Protein AF-A0A228HU53-F1 (afdb_monomer)

Sequence (198 aa):
MVIFTRWHQAAPLIALFSPVLAMLAVTLSPSLTGALLFAVAALTVVCIATPLILSRLVYPPAKDLVRIEPDGLVFTRYGMVPFDSITGYTLDGLIRLTRRDKPTLVLLGNRKTPGYQDLRAALGPAMATWRAHHPAARIKQSHFQGTPLAKVLGALVVISCGGLVVTVVTMETGMSSLPALAIGIFAGFRLLASEHPE

pLDDT: mean 74.01, std 11.43, range [46.78, 92.69]

Organism: NCBI:txid2015348

Radius of gyration: 21.12 Å; Cα contacts (8 Å, |Δi|>4): 252; chains: 1; bounding box: 52×32×61 Å

Solvent-accessible surface area (backbone atoms only — not comparable to full-atom values): 10631 Å² total; per-residue (Å²): 60,38,39,40,43,50,54,57,63,46,16,59,51,50,30,62,48,40,51,54,55,51,50,50,54,46,71,78,38,76,83,64,54,71,71,56,47,55,49,51,53,53,51,38,52,48,52,30,48,50,41,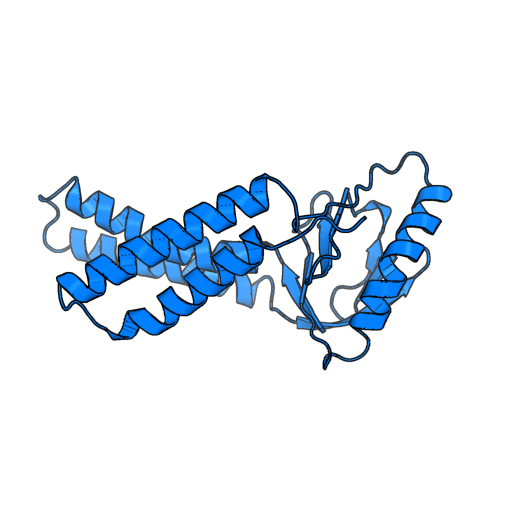47,49,46,28,47,71,77,50,54,73,39,78,45,58,78,45,85,51,89,63,26,40,38,30,81,83,78,41,74,47,48,49,89,43,35,46,28,36,27,73,75,84,40,41,36,41,35,36,65,102,44,76,31,40,35,41,45,52,50,95,87,30,77,64,39,64,59,48,61,65,49,48,58,56,52,52,51,55,44,40,73,78,36,78,87,61,74,59,42,83,48,73,58,54,35,32,72,66,34,31,53,50,8,50,51,36,30,54,52,29,51,51,50,51,52,50,34,65,75,66,70,49,65,75,84,51,52,66,61,35,53,53,41,29,52,54,10,50,54,31,50,70,31,59,60,84,129

Structure (mmCIF, N/CA/C/O backbone):
data_AF-A0A228HU53-F1
#
_entry.id   AF-A0A228HU53-F1
#
loop_
_atom_site.group_PDB
_atom_site.id
_atom_site.type_symbol
_atom_site.label_atom_id
_atom_site.label_alt_id
_atom_site.label_comp_id
_atom_site.label_asym_id
_atom_site.label_entity_id
_atom_site.label_seq_id
_atom_site.pdbx_PDB_ins_code
_atom_site.Cartn_x
_atom_site.Cartn_y
_atom_site.Cartn_z
_atom_site.occupancy
_atom_site.B_iso_or_equiv
_atom_site.auth_seq_id
_atom_site.auth_comp_id
_atom_site.auth_asym_id
_atom_site.auth_atom_id
_atom_site.pdbx_PDB_model_num
ATOM 1 N N . MET A 1 1 ? 2.612 -12.561 -3.519 1.00 80.19 1 MET A N 1
ATOM 2 C CA . MET A 1 1 ? 2.425 -11.352 -2.672 1.00 80.19 1 MET A CA 1
ATOM 3 C C . MET A 1 1 ? 0.959 -11.208 -2.302 1.00 80.19 1 MET A C 1
ATOM 5 O O . MET A 1 1 ? 0.161 -11.899 -2.919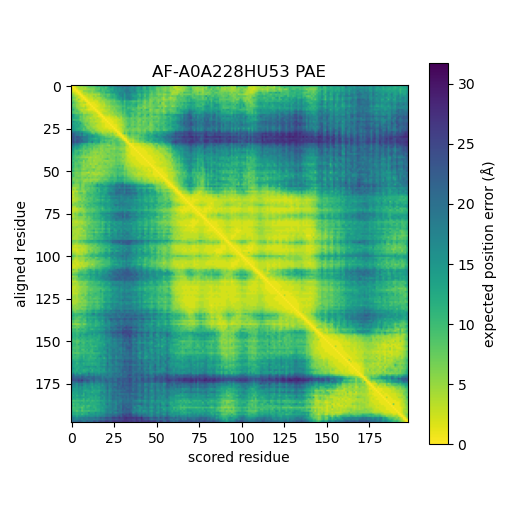 1.00 80.19 1 MET A O 1
ATOM 9 N N . VAL A 1 2 ? 0.589 -10.376 -1.326 1.00 78.44 2 VAL A N 1
ATOM 10 C CA . VAL A 1 2 ? -0.827 -10.094 -1.022 1.00 78.44 2 VAL A CA 1
ATOM 11 C C . VAL A 1 2 ? -1.206 -8.748 -1.620 1.00 78.44 2 VAL A C 1
ATOM 13 O O . VAL A 1 2 ? -0.485 -7.770 -1.442 1.00 78.44 2 VAL A O 1
ATOM 16 N N . ILE A 1 3 ? -2.324 -8.698 -2.329 1.00 76.00 3 ILE A N 1
ATOM 17 C CA . ILE A 1 3 ? -2.819 -7.487 -2.973 1.00 76.00 3 ILE A CA 1
ATOM 18 C C . ILE A 1 3 ? -3.985 -6.949 -2.165 1.00 76.00 3 ILE A C 1
ATOM 20 O O . ILE A 1 3 ? -4.958 -7.649 -1.900 1.00 76.00 3 ILE A O 1
ATOM 24 N N . PHE A 1 4 ? -3.869 -5.682 -1.806 1.00 75.88 4 PHE A N 1
ATOM 25 C CA . PHE A 1 4 ? -4.888 -4.888 -1.153 1.00 75.88 4 PHE A CA 1
ATOM 26 C C . PHE A 1 4 ? -5.329 -3.758 -2.079 1.00 75.88 4 PHE A C 1
ATOM 28 O O . PHE A 1 4 ? -4.614 -3.326 -2.984 1.00 75.88 4 PHE A O 1
ATOM 35 N N . THR A 1 5 ? -6.516 -3.232 -1.816 1.00 75.25 5 THR A N 1
ATOM 36 C CA . THR A 1 5 ? -7.000 -1.977 -2.399 1.00 75.25 5 THR A CA 1
ATOM 37 C C . THR A 1 5 ? -7.039 -0.894 -1.323 1.00 75.25 5 THR A C 1
ATOM 39 O O . THR A 1 5 ? -7.078 -1.205 -0.131 1.00 75.25 5 THR A O 1
ATOM 42 N N . ARG A 1 6 ? -7.097 0.387 -1.710 1.00 72.69 6 ARG A N 1
ATOM 43 C CA . ARG A 1 6 ? -7.265 1.509 -0.758 1.00 72.69 6 ARG A CA 1
ATOM 44 C C . ARG A 1 6 ? -8.456 1.324 0.193 1.00 72.69 6 ARG A C 1
ATOM 46 O O . ARG A 1 6 ? -8.398 1.777 1.330 1.00 72.69 6 ARG A O 1
ATOM 53 N N . TRP A 1 7 ? -9.497 0.612 -0.237 1.00 68.25 7 TRP A N 1
ATOM 54 C CA . TRP A 1 7 ? -10.667 0.293 0.584 1.00 68.25 7 TRP A CA 1
ATOM 55 C C . TRP A 1 7 ? -10.340 -0.570 1.804 1.00 68.25 7 TRP A C 1
ATOM 57 O O . TRP A 1 7 ? -10.944 -0.388 2.854 1.00 68.25 7 TRP A O 1
ATOM 67 N N . HIS A 1 8 ? -9.324 -1.428 1.718 1.00 68.19 8 HIS A N 1
ATOM 68 C CA . HIS A 1 8 ? -8.851 -2.211 2.862 1.00 68.19 8 HIS A CA 1
ATOM 69 C C . HIS A 1 8 ? -8.104 -1.379 3.897 1.00 68.19 8 HIS A C 1
ATOM 71 O O . HIS A 1 8 ? -8.026 -1.775 5.051 1.00 68.19 8 HIS A O 1
ATOM 77 N N . GLN A 1 9 ? 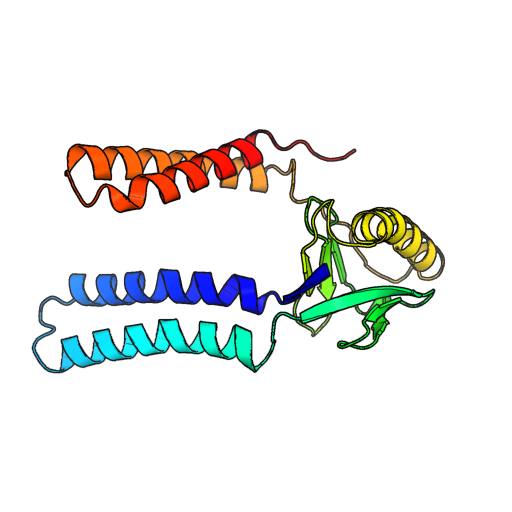-7.523 -0.251 3.483 1.00 66.69 9 GLN A N 1
ATOM 78 C CA . GLN A 1 9 ? -6.873 0.689 4.394 1.00 66.69 9 GLN A CA 1
ATOM 79 C C . GLN A 1 9 ? -7.892 1.663 4.991 1.00 66.69 9 GLN A C 1
ATOM 81 O O . GLN A 1 9 ? -7.786 2.027 6.157 1.00 66.69 9 GLN A O 1
ATOM 86 N N . ALA A 1 10 ? -8.900 2.058 4.208 1.00 64.75 10 ALA A N 1
ATOM 87 C CA . ALA A 1 10 ? -9.966 2.946 4.657 1.00 64.75 10 ALA A CA 1
ATOM 88 C C . ALA A 1 10 ? -10.935 2.257 5.629 1.00 64.75 10 ALA A C 1
ATOM 90 O O . ALA A 1 10 ? -11.352 2.879 6.597 1.00 64.75 10 ALA A O 1
ATOM 91 N N . ALA A 1 11 ? -11.271 0.982 5.414 1.00 64.62 11 ALA A N 1
ATOM 92 C CA . ALA A 1 11 ? -12.266 0.285 6.226 1.00 64.62 11 ALA A CA 1
ATOM 93 C C . ALA A 1 11 ? -11.916 0.188 7.725 1.00 64.62 11 ALA A C 1
ATOM 95 O O . ALA A 1 11 ? -12.780 0.523 8.532 1.00 64.62 11 ALA A O 1
ATOM 96 N N . PRO A 1 12 ? -10.681 -0.174 8.133 1.00 61.81 12 PRO A N 1
ATOM 97 C CA . PRO A 1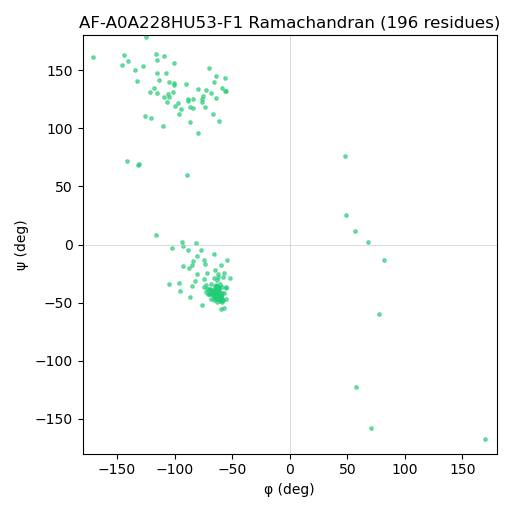 12 ? -10.281 -0.150 9.538 1.00 61.81 12 PRO A CA 1
ATOM 98 C C . PRO A 1 12 ? -10.306 1.256 10.136 1.00 61.81 12 PRO A C 1
ATOM 100 O O . PRO A 1 12 ? -10.687 1.409 11.287 1.00 61.81 12 PRO A O 1
ATOM 103 N N . LEU A 1 13 ? -9.935 2.285 9.366 1.00 64.44 13 LEU A N 1
ATOM 104 C CA . LEU A 1 13 ? -9.966 3.672 9.837 1.00 64.44 13 LEU A CA 1
ATOM 105 C C . LEU A 1 13 ? -11.406 4.152 10.042 1.00 64.44 13 LEU A C 1
ATOM 107 O O . LEU A 1 13 ? -11.729 4.682 11.099 1.00 64.44 13 LEU A O 1
ATOM 111 N N . ILE A 1 14 ? -12.292 3.908 9.075 1.00 62.50 14 ILE A N 1
ATOM 112 C CA . ILE A 1 14 ? -13.720 4.237 9.182 1.00 62.50 14 ILE A CA 1
ATOM 113 C C . ILE A 1 14 ? -14.338 3.505 10.376 1.00 62.50 14 ILE A C 1
ATOM 115 O O . ILE A 1 14 ? -15.046 4.128 11.163 1.00 62.50 14 ILE A O 1
ATOM 119 N N . ALA A 1 15 ? -14.019 2.221 10.552 1.00 59.34 15 ALA A N 1
ATOM 120 C CA . ALA A 1 15 ? -14.448 1.421 11.694 1.00 59.34 15 ALA A CA 1
ATOM 121 C C . ALA A 1 15 ? -13.897 1.935 13.036 1.00 59.34 15 ALA A C 1
ATOM 123 O O . ALA A 1 15 ? -14.593 1.880 14.040 1.00 59.34 15 ALA A O 1
ATOM 124 N N . LEU A 1 16 ? -12.667 2.450 13.076 1.00 58.34 16 LEU A N 1
ATOM 125 C CA . LEU A 1 16 ? -12.056 2.961 14.305 1.00 58.34 16 LEU A CA 1
ATOM 126 C C . LEU A 1 16 ? -12.646 4.315 14.731 1.00 58.34 16 LEU A C 1
ATOM 128 O O . LEU A 1 16 ? -12.809 4.567 15.922 1.00 58.34 16 LEU A O 1
ATOM 132 N N . PHE A 1 17 ? -12.982 5.182 13.772 1.00 60.59 17 PHE A N 1
ATOM 133 C CA . PHE A 1 17 ? -13.501 6.525 14.055 1.00 60.59 17 PHE A CA 1
ATOM 134 C C . PHE A 1 17 ? -15.024 6.588 14.232 1.00 60.59 17 PHE A C 1
ATOM 136 O O . PHE A 1 17 ? -15.521 7.522 14.859 1.00 60.59 17 PHE A O 1
ATOM 143 N N . SER A 1 18 ? -15.778 5.604 13.738 1.00 60.75 18 SER A N 1
ATOM 144 C CA . SER A 1 18 ? -17.242 5.579 13.901 1.00 60.75 18 SER A CA 1
ATOM 145 C C . SER A 1 18 ? -17.706 5.503 15.371 1.00 60.75 18 SER A C 1
ATOM 147 O O . SER A 1 18 ? -18.616 6.253 15.726 1.00 60.75 18 SER A O 1
ATOM 149 N N . PRO A 1 19 ? -17.065 4.724 16.265 1.00 61.41 19 PRO A N 1
ATOM 150 C CA . PRO A 1 19 ? -17.355 4.736 17.702 1.00 61.41 19 PRO A CA 1
ATOM 151 C C . PRO A 1 19 ? -17.042 6.062 18.386 1.00 61.41 19 PRO A C 1
ATOM 153 O O . PRO A 1 19 ? -17.777 6.480 19.273 1.00 61.41 19 PRO A O 1
ATOM 156 N N . VAL A 1 20 ? -15.971 6.743 17.970 1.00 64.38 20 VAL A N 1
ATOM 157 C CA . VAL A 1 20 ? -15.593 8.052 18.526 1.00 64.38 20 VAL A CA 1
ATOM 158 C C . VAL A 1 20 ? -16.669 9.087 18.205 1.00 64.38 20 VAL A C 1
ATOM 160 O O . VAL A 1 20 ? -17.063 9.855 19.079 1.00 64.38 20 VAL A O 1
ATOM 163 N N . LEU A 1 21 ? -17.202 9.063 16.981 1.00 59.62 21 LEU A N 1
ATOM 164 C CA . LEU A 1 21 ? -18.290 9.946 16.563 1.00 59.62 21 LEU A CA 1
ATOM 165 C C . LEU A 1 21 ? -19.600 9.645 17.315 1.00 59.62 21 LEU A C 1
ATOM 167 O O . LEU A 1 21 ? -20.308 10.566 17.717 1.00 59.62 21 LEU A O 1
ATOM 171 N N . ALA A 1 22 ? -19.895 8.363 17.551 1.00 60.88 22 ALA A N 1
ATOM 172 C CA . ALA A 1 22 ? -21.056 7.932 18.326 1.00 60.88 22 ALA A CA 1
ATOM 173 C C . ALA A 1 22 ? -20.951 8.330 19.808 1.00 60.88 22 ALA A C 1
ATOM 175 O O . ALA A 1 22 ? -21.910 8.848 20.376 1.00 60.88 22 ALA A O 1
ATOM 176 N N . MET A 1 23 ? -19.777 8.161 20.423 1.00 61.09 23 MET A N 1
ATOM 177 C CA . MET A 1 23 ? -19.526 8.590 21.802 1.00 61.09 23 MET A CA 1
ATOM 178 C C . MET A 1 23 ? -19.583 10.112 21.934 1.00 61.09 23 MET A C 1
ATOM 180 O O . MET A 1 23 ? -20.184 10.610 22.881 1.00 61.09 23 MET A O 1
ATOM 184 N N . LEU A 1 24 ? -19.052 10.856 20.958 1.00 60.69 24 LEU A N 1
ATOM 185 C CA . LEU A 1 24 ? -19.164 12.313 20.923 1.00 60.69 24 LEU A CA 1
ATOM 186 C C . LEU A 1 24 ? -20.638 12.757 20.888 1.00 60.69 24 LEU A C 1
ATOM 188 O O . LEU A 1 24 ? -21.034 13.623 21.666 1.00 60.69 24 LEU A O 1
ATOM 192 N N . ALA A 1 25 ? -21.468 12.115 20.060 1.00 62.00 25 ALA A N 1
ATOM 193 C CA . ALA A 1 25 ? -22.904 12.386 19.993 1.00 62.00 25 ALA A CA 1
ATOM 194 C C . ALA A 1 25 ? -23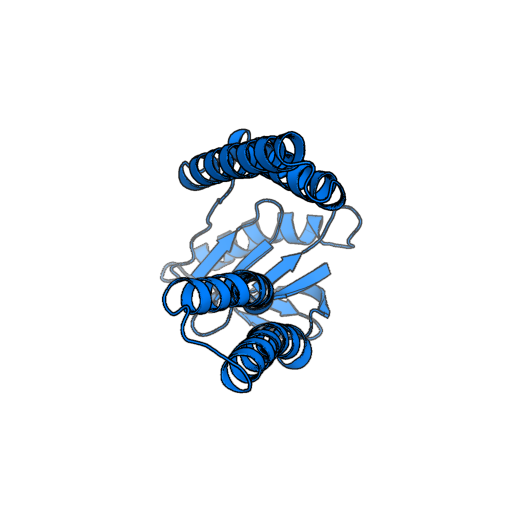.626 12.106 21.326 1.00 62.00 25 ALA A C 1
ATOM 196 O O . ALA A 1 25 ? -24.476 12.893 21.733 1.00 62.00 25 ALA A O 1
ATOM 197 N N . VAL A 1 26 ? -23.251 11.041 22.043 1.00 63.31 26 VAL A N 1
ATOM 198 C CA . VAL A 1 26 ? -23.792 10.735 23.381 1.00 63.31 26 VAL A CA 1
ATOM 199 C C . VAL A 1 26 ? -23.342 11.772 24.415 1.00 63.31 26 VAL A C 1
ATOM 201 O O . VAL A 1 26 ? -24.158 12.248 25.200 1.00 63.31 26 VAL A O 1
ATOM 204 N N . THR A 1 27 ? -22.071 12.186 24.397 1.00 62.78 27 THR A N 1
ATOM 205 C CA . THR A 1 27 ? -21.549 13.196 25.338 1.00 62.78 27 THR A CA 1
ATOM 206 C C . THR A 1 27 ? -22.125 14.595 25.112 1.00 62.78 27 THR A C 1
ATOM 208 O O . THR A 1 27 ? -22.341 15.327 26.072 1.00 62.78 27 THR A O 1
ATOM 211 N N . LEU A 1 28 ? -22.412 14.962 23.858 1.00 68.12 28 LEU A N 1
ATOM 212 C CA . LEU A 1 28 ? -23.023 16.244 23.494 1.00 68.12 28 LEU A CA 1
ATOM 213 C C . LEU A 1 28 ? -24.545 16.256 23.695 1.00 68.12 28 LEU A C 1
ATOM 215 O O . LEU A 1 28 ? -25.176 17.304 23.575 1.00 68.12 28 LEU A O 1
ATOM 219 N N . SER A 1 29 ? -25.164 15.106 23.960 1.00 64.31 29 SER A N 1
ATOM 220 C CA . SER A 1 29 ? -26.612 14.979 24.145 1.00 64.31 29 SER A CA 1
ATOM 221 C C . SER A 1 29 ? -26.929 13.981 25.267 1.00 64.31 29 SER A C 1
ATOM 223 O O . SER A 1 29 ? -27.426 12.884 25.013 1.00 64.31 29 SER A O 1
ATOM 225 N N . PRO A 1 30 ? -26.682 14.360 26.535 1.00 61.44 30 PRO A N 1
ATOM 226 C CA . PRO A 1 30 ? -26.836 13.476 27.696 1.00 61.44 30 PRO A CA 1
ATOM 227 C C . PRO A 1 30 ? -28.285 13.037 27.981 1.00 61.44 30 PRO A C 1
ATOM 229 O O . PRO A 1 30 ? -28.509 12.173 28.822 1.00 61.44 30 PRO A O 1
ATOM 232 N N . SER A 1 31 ? -29.278 13.597 27.281 1.00 65.75 31 SER A N 1
ATOM 233 C CA . SER A 1 31 ? -30.687 13.183 27.349 1.00 65.75 31 SER A CA 1
ATOM 234 C C . SER A 1 31 ? -31.003 11.899 26.566 1.00 65.75 31 SER A C 1
ATOM 236 O O . SER A 1 31 ? -32.131 11.402 26.637 1.00 65.75 31 SER A O 1
ATOM 238 N N . LEU A 1 32 ? -30.030 11.334 25.836 1.00 61.22 32 LEU A N 1
ATOM 239 C CA . LEU A 1 32 ? -30.152 10.030 25.183 1.00 61.22 32 LEU A CA 1
ATOM 240 C C . LEU A 1 32 ? -30.391 8.928 26.229 1.00 61.22 32 LEU A C 1
ATOM 242 O O . LEU A 1 32 ? -29.481 8.517 26.942 1.00 61.22 32 LEU A O 1
ATOM 246 N N . THR A 1 33 ? -31.620 8.418 26.303 1.00 65.19 33 THR A N 1
ATOM 247 C CA . THR A 1 33 ? -32.017 7.367 27.253 1.00 65.19 33 THR A CA 1
ATOM 248 C C . THR A 1 33 ? -32.683 6.185 26.548 1.00 65.19 33 THR A C 1
ATOM 250 O O . THR A 1 33 ? -33.246 6.306 25.457 1.00 65.19 33 THR A O 1
ATOM 253 N N . GLY A 1 34 ? -32.593 5.006 27.171 1.00 68.38 34 GLY A N 1
ATOM 254 C CA . GLY A 1 34 ? -33.318 3.802 26.758 1.00 68.38 34 GLY A CA 1
ATOM 255 C C . GLY A 1 34 ? -33.045 3.366 25.314 1.00 68.38 34 GLY A C 1
ATOM 256 O O . GLY A 1 34 ? -31.904 3.113 24.929 1.00 68.38 34 GLY A O 1
ATOM 257 N N . ALA A 1 35 ? -34.107 3.263 24.511 1.00 62.69 35 ALA A N 1
ATOM 258 C CA . ALA A 1 35 ? -34.069 2.746 23.140 1.00 62.69 35 ALA A CA 1
ATOM 259 C C . ALA A 1 35 ? -33.119 3.518 22.207 1.00 62.69 35 ALA A C 1
ATOM 261 O O . ALA A 1 35 ? -32.557 2.936 21.279 1.00 62.69 35 ALA A O 1
ATOM 262 N N . LEU A 1 36 ? -32.894 4.808 22.468 1.00 64.94 36 LEU A N 1
ATOM 263 C CA . LEU A 1 36 ? -32.033 5.647 21.639 1.00 64.94 36 LEU A CA 1
ATOM 264 C C . LEU A 1 36 ? -30.543 5.306 21.836 1.00 64.94 36 LEU A C 1
ATOM 266 O O . LEU A 1 36 ? -29.789 5.279 20.868 1.00 64.94 36 LEU A O 1
ATOM 270 N N . LEU A 1 37 ? -30.131 4.942 23.058 1.00 65.81 37 LEU A N 1
ATOM 271 C CA . LEU A 1 37 ? -28.783 4.424 23.342 1.00 65.81 37 LEU A CA 1
ATOM 272 C C . LEU A 1 37 ? -28.541 3.077 22.651 1.00 65.81 37 LEU A C 1
ATOM 274 O O . LEU A 1 37 ? -27.490 2.873 22.044 1.00 65.81 37 LEU A O 1
ATOM 278 N N . PHE A 1 38 ? -29.533 2.182 22.683 1.00 63.72 38 PHE A N 1
ATOM 279 C CA . PHE A 1 38 ? -29.470 0.915 21.951 1.00 63.72 38 PHE A CA 1
ATOM 280 C C . PHE A 1 38 ? -29.389 1.128 20.436 1.00 63.72 38 PHE A C 1
ATOM 282 O O . PHE A 1 38 ? -28.612 0.446 19.770 1.00 63.72 38 PHE A O 1
ATOM 289 N N . ALA A 1 39 ? -30.126 2.100 19.892 1.00 63.50 39 ALA A N 1
ATOM 290 C CA . ALA A 1 39 ? -30.056 2.456 18.478 1.00 63.50 39 ALA A CA 1
ATOM 291 C C . ALA A 1 39 ? -28.674 3.008 18.089 1.00 63.50 39 ALA A C 1
ATOM 293 O O . ALA A 1 39 ? -28.126 2.604 17.066 1.00 63.50 39 ALA A O 1
ATOM 294 N N . VAL A 1 40 ? -28.070 3.864 18.921 1.00 63.81 40 VAL A N 1
ATOM 295 C CA . VAL A 1 40 ? -26.707 4.378 18.700 1.00 63.81 40 VAL A CA 1
ATOM 296 C C . VAL A 1 40 ? -25.670 3.256 18.781 1.00 63.81 40 VAL A C 1
ATOM 298 O O . VAL A 1 40 ? -24.788 3.178 17.924 1.00 63.81 40 VAL A O 1
ATOM 301 N N . ALA A 1 41 ? -25.787 2.343 19.747 1.00 63.34 41 ALA A N 1
ATOM 302 C CA . ALA A 1 41 ? -24.901 1.186 19.859 1.00 63.34 41 ALA A CA 1
ATOM 303 C C . ALA A 1 41 ? -25.026 0.250 18.643 1.00 63.34 41 ALA A C 1
ATOM 305 O O . ALA A 1 41 ? -24.018 -0.124 18.042 1.00 63.34 41 ALA A O 1
ATOM 306 N N . ALA A 1 42 ? -26.253 -0.072 18.224 1.00 67.00 42 ALA A N 1
ATOM 307 C CA . ALA A 1 42 ? -26.511 -0.896 17.047 1.00 67.00 42 ALA A CA 1
ATOM 308 C C . ALA A 1 42 ? -25.986 -0.236 15.763 1.00 67.00 42 ALA A C 1
ATOM 310 O O . ALA A 1 42 ? -25.301 -0.884 14.970 1.00 67.00 42 ALA A O 1
ATOM 311 N N . LEU A 1 43 ? -26.226 1.066 15.586 1.00 67.44 43 LEU A N 1
ATOM 312 C CA . LEU A 1 43 ? -25.707 1.833 14.455 1.00 67.44 43 LEU A CA 1
ATOM 313 C C . LEU A 1 43 ? -24.176 1.855 14.451 1.00 67.44 43 LEU A C 1
ATOM 315 O O . LEU A 1 43 ? -23.567 1.707 13.398 1.00 67.44 43 LEU A O 1
ATOM 319 N N . THR A 1 44 ? -23.544 1.965 15.620 1.00 63.19 44 THR A N 1
ATOM 320 C CA . THR A 1 44 ? -22.082 1.901 15.754 1.00 63.19 44 THR A CA 1
ATOM 321 C C . THR A 1 44 ? -21.547 0.549 15.288 1.00 63.19 44 THR A C 1
ATOM 323 O O . THR A 1 44 ? -20.621 0.502 14.481 1.00 63.19 44 THR A O 1
ATOM 326 N N . VAL A 1 45 ? -22.167 -0.557 15.712 1.00 67.94 45 VAL A N 1
ATOM 327 C CA . VAL A 1 45 ? -21.796 -1.909 15.261 1.00 67.94 45 VAL A CA 1
ATOM 328 C C . VAL A 1 45 ? -21.957 -2.049 13.745 1.00 67.94 45 VAL A C 1
ATOM 330 O O . VAL A 1 45 ? -21.057 -2.566 13.084 1.00 67.94 45 VAL A O 1
ATOM 333 N N . VAL A 1 46 ? -23.049 -1.540 13.170 1.00 68.12 46 VAL A N 1
ATOM 334 C CA . VAL A 1 46 ? -23.279 -1.551 11.716 1.00 68.12 46 VAL A CA 1
ATOM 335 C C . VAL A 1 46 ? -22.228 -0.712 10.980 1.00 68.12 46 VAL A C 1
ATOM 337 O O . VAL A 1 46 ? -21.672 -1.174 9.982 1.00 68.12 46 VAL A O 1
ATOM 340 N N . CYS A 1 47 ? -21.896 0.478 11.482 1.00 61.06 47 CYS A N 1
ATOM 341 C CA . CYS A 1 47 ? -20.883 1.368 10.909 1.00 61.06 47 CYS A CA 1
ATOM 342 C C . CYS A 1 47 ? -19.459 0.798 10.986 1.00 61.06 47 CYS A C 1
ATOM 344 O O . CYS A 1 47 ? -18.653 1.085 10.106 1.00 61.06 47 CYS A O 1
ATOM 346 N N . ILE A 1 48 ? -19.153 -0.039 11.981 1.00 64.50 48 ILE A N 1
ATOM 347 C CA . ILE A 1 48 ? -17.892 -0.793 12.066 1.00 64.50 48 ILE A CA 1
ATOM 348 C C . ILE A 1 48 ? -17.904 -1.974 11.092 1.00 64.50 48 ILE A C 1
ATOM 350 O O . ILE A 1 48 ? -16.974 -2.163 10.305 1.00 64.50 48 ILE A O 1
ATOM 354 N N . ALA A 1 49 ? -18.952 -2.798 11.156 1.00 68.19 49 ALA A N 1
ATOM 355 C CA . ALA A 1 49 ? -19.007 -4.075 10.459 1.00 68.19 49 ALA A CA 1
ATOM 356 C C . ALA A 1 49 ? -19.112 -3.895 8.942 1.00 68.19 49 ALA A C 1
ATOM 358 O O . ALA A 1 49 ? -18.402 -4.565 8.195 1.00 68.19 49 ALA A O 1
ATOM 359 N N . THR A 1 50 ? -19.942 -2.960 8.477 1.00 69.56 50 THR A N 1
ATOM 360 C CA . THR A 1 50 ? -20.219 -2.738 7.050 1.00 69.56 50 THR A CA 1
ATOM 361 C C . THR A 1 50 ? -18.958 -2.456 6.224 1.00 69.56 50 THR A C 1
ATOM 363 O O . THR A 1 50 ? -18.705 -3.199 5.273 1.00 69.56 50 THR A O 1
ATOM 366 N N . PRO A 1 51 ? -18.109 -1.460 6.551 1.00 63.75 51 PRO A N 1
ATOM 367 C CA . PRO A 1 51 ? -16.896 -1.201 5.781 1.00 63.75 51 PRO A CA 1
ATOM 368 C C . PRO A 1 51 ? -15.895 -2.362 5.856 1.00 63.75 51 PRO A C 1
ATOM 370 O O . PRO A 1 51 ? -15.254 -2.671 4.850 1.00 63.75 51 PRO A O 1
ATOM 373 N N . LEU A 1 52 ? -15.781 -3.056 6.997 1.00 68.00 52 LEU A N 1
ATOM 374 C CA . LEU A 1 52 ? -14.906 -4.227 7.132 1.00 68.00 52 LEU A CA 1
ATOM 375 C C . LEU A 1 52 ? -15.375 -5.393 6.251 1.00 68.00 52 LEU A C 1
ATOM 377 O O . LEU A 1 52 ? -14.564 -5.984 5.536 1.00 68.00 52 LEU A O 1
ATOM 381 N N . ILE A 1 53 ? -16.675 -5.684 6.255 1.00 72.19 53 ILE A N 1
ATOM 382 C CA . ILE A 1 53 ? -17.298 -6.724 5.431 1.00 72.19 53 ILE A CA 1
ATOM 383 C C . ILE A 1 53 ? -17.146 -6.380 3.948 1.00 72.19 53 ILE A C 1
ATOM 385 O O . ILE A 1 53 ? -16.646 -7.206 3.186 1.00 72.19 53 ILE A O 1
ATOM 389 N N . LEU A 1 54 ? -17.482 -5.152 3.540 1.00 65.06 54 LEU A N 1
ATOM 390 C CA . LEU A 1 54 ? -17.329 -4.696 2.156 1.00 65.06 54 LEU A CA 1
ATOM 391 C C . LEU A 1 54 ? -15.875 -4.792 1.686 1.00 65.06 54 LEU A C 1
ATOM 393 O O . LEU A 1 54 ? -15.620 -5.271 0.581 1.00 65.06 54 LEU A O 1
ATOM 397 N N . SER A 1 55 ? -14.912 -4.415 2.534 1.00 66.81 55 SER A N 1
ATOM 398 C CA . SER A 1 55 ? -13.491 -4.511 2.191 1.00 66.81 55 SER A CA 1
ATOM 399 C C . SER A 1 55 ? -13.029 -5.945 1.937 1.00 66.81 55 SER A C 1
ATOM 401 O O . SER A 1 55 ? -12.113 -6.132 1.152 1.00 66.81 55 SER A O 1
ATOM 403 N N . ARG A 1 56 ? -13.666 -6.952 2.552 1.00 67.88 56 ARG A N 1
ATOM 404 C CA . ARG A 1 56 ? -13.299 -8.367 2.396 1.00 67.88 56 ARG A CA 1
ATOM 405 C C . ARG A 1 56 ? -14.122 -9.110 1.348 1.00 67.88 56 ARG A C 1
ATOM 407 O O . ARG A 1 56 ? -13.585 -10.013 0.720 1.00 67.88 56 ARG A O 1
ATOM 414 N N . LEU A 1 57 ? -15.397 -8.765 1.173 1.00 67.62 57 LEU A N 1
ATOM 415 C CA . LEU A 1 57 ? -16.292 -9.439 0.227 1.00 67.62 57 LEU A CA 1
ATOM 416 C C . LEU A 1 57 ? -16.205 -8.847 -1.180 1.00 67.62 57 LEU A C 1
ATOM 418 O O . LEU A 1 57 ? -16.128 -9.593 -2.149 1.00 67.62 57 LEU A O 1
ATOM 422 N N . VAL A 1 58 ? -16.202 -7.516 -1.301 1.00 60.91 58 VAL A N 1
ATOM 423 C CA . VAL A 1 58 ? -16.208 -6.834 -2.609 1.00 60.91 58 VAL A CA 1
ATOM 424 C C . VAL A 1 58 ? -14.799 -6.757 -3.192 1.00 60.91 58 VAL A C 1
ATOM 426 O O . VAL A 1 58 ? -14.609 -6.819 -4.404 1.00 60.91 58 VAL A O 1
ATOM 429 N N . TYR A 1 59 ? -13.792 -6.662 -2.326 1.00 60.00 59 TYR A N 1
ATOM 430 C CA . TYR A 1 59 ? -12.392 -6.614 -2.724 1.00 60.00 59 TYR A CA 1
ATOM 431 C C . TYR A 1 59 ? -11.578 -7.606 -1.895 1.00 60.00 59 TYR A C 1
ATOM 433 O O . TYR A 1 59 ? -10.782 -7.162 -1.101 1.00 60.00 59 TYR A O 1
ATOM 441 N N . PRO A 1 60 ? -11.721 -8.930 -2.014 1.00 60.88 60 PRO A N 1
ATOM 442 C CA . PRO A 1 60 ? -10.972 -9.848 -1.158 1.00 60.88 60 PRO A CA 1
ATOM 443 C C . PRO A 1 60 ? -9.452 -9.647 -1.303 1.00 60.88 60 PRO A C 1
ATOM 445 O O . PRO A 1 60 ? -8.967 -9.559 -2.439 1.00 60.88 60 PRO A O 1
ATOM 448 N N . PRO A 1 61 ? -8.683 -9.601 -0.195 1.00 69.12 61 PRO A N 1
ATOM 449 C CA . PRO A 1 61 ? -7.233 -9.547 -0.273 1.00 69.12 61 PRO A CA 1
ATOM 450 C C . PRO A 1 61 ? -6.735 -10.865 -0.856 1.00 69.12 61 PRO A C 1
ATOM 452 O O . PRO A 1 61 ? -6.866 -11.924 -0.238 1.00 69.12 61 PRO A O 1
ATOM 455 N N . ALA A 1 62 ? -6.179 -10.820 -2.063 1.00 73.06 62 ALA A N 1
ATOM 456 C CA . ALA A 1 62 ? -5.771 -12.027 -2.763 1.00 73.06 62 ALA A CA 1
ATOM 457 C C . ALA A 1 62 ? -4.255 -12.195 -2.744 1.00 73.06 62 ALA A C 1
ATOM 459 O O . ALA A 1 62 ? -3.488 -11.244 -2.922 1.00 73.06 62 ALA A O 1
ATOM 460 N N . LYS A 1 63 ? -3.819 -13.444 -2.560 1.00 78.69 63 LYS A N 1
ATOM 461 C CA . LYS A 1 63 ? -2.456 -13.834 -2.902 1.00 78.69 63 LYS A CA 1
ATOM 462 C C . LYS A 1 63 ? -2.376 -13.971 -4.414 1.00 78.69 63 LYS A C 1
ATOM 464 O O . LYS A 1 63 ? -3.126 -14.755 -4.990 1.00 78.69 63 LYS A O 1
ATOM 469 N N . ASP A 1 64 ? -1.468 -13.226 -5.023 1.00 77.88 64 ASP A N 1
ATOM 470 C CA . ASP A 1 64 ? -1.290 -13.249 -6.469 1.00 77.88 64 ASP A CA 1
ATOM 471 C C . ASP A 1 64 ? 0.191 -13.185 -6.861 1.00 77.88 64 ASP A C 1
ATOM 473 O O . ASP A 1 64 ? 1.061 -12.764 -6.075 1.00 77.88 64 ASP A O 1
ATOM 477 N N . LEU A 1 65 ? 0.451 -13.647 -8.079 1.00 81.31 65 LEU A N 1
ATOM 478 C CA . LEU A 1 65 ? 1.693 -13.484 -8.815 1.00 81.31 65 LEU A CA 1
ATOM 479 C C . LEU A 1 65 ? 1.498 -12.357 -9.824 1.00 81.31 65 LEU A C 1
ATOM 481 O O . LEU A 1 65 ? 0.442 -12.239 -10.444 1.00 81.31 65 LEU A O 1
ATOM 485 N N . VAL A 1 66 ? 2.528 -11.529 -9.959 1.00 87.12 66 VAL A N 1
ATOM 486 C CA . VAL A 1 66 ? 2.521 -10.382 -10.863 1.00 87.12 66 VAL A CA 1
ATOM 487 C C . VAL A 1 66 ? 3.667 -10.548 -11.829 1.00 87.12 66 VAL A C 1
ATOM 489 O O . VAL A 1 66 ? 4.794 -10.816 -11.410 1.00 87.12 66 VAL A O 1
ATOM 492 N N . ARG A 1 67 ? 3.364 -10.387 -13.110 1.00 88.62 67 ARG A N 1
ATOM 493 C CA . ARG A 1 67 ? 4.351 -10.322 -14.180 1.00 88.62 67 ARG A CA 1
ATOM 494 C C . ARG A 1 67 ? 4.332 -8.929 -14.782 1.00 88.62 67 ARG A C 1
ATOM 496 O O . ARG A 1 67 ? 3.276 -8.309 -14.895 1.00 88.62 67 ARG A O 1
ATOM 503 N N . ILE A 1 68 ? 5.516 -8.440 -15.117 1.00 91.19 68 ILE A N 1
ATOM 504 C CA . ILE A 1 68 ? 5.676 -7.191 -15.850 1.00 91.19 68 ILE A CA 1
ATOM 505 C C . ILE A 1 68 ? 5.631 -7.536 -17.333 1.00 91.19 68 ILE A C 1
ATOM 507 O O . ILE A 1 68 ? 6.397 -8.382 -17.790 1.00 91.19 68 ILE A O 1
ATOM 511 N N . GLU A 1 69 ? 4.740 -6.878 -18.057 1.00 92.69 69 GLU A N 1
ATOM 512 C CA . GLU A 1 69 ? 4.641 -6.911 -19.512 1.00 92.69 69 GLU A CA 1
ATOM 513 C C . GLU A 1 69 ? 4.922 -5.510 -20.081 1.00 92.69 69 GLU A C 1
ATOM 515 O O . GLU A 1 69 ? 4.906 -4.533 -19.324 1.00 92.69 69 GLU A O 1
ATOM 520 N N . PRO A 1 70 ? 5.198 -5.377 -21.394 1.00 88.19 70 PRO A N 1
ATOM 521 C CA . PRO A 1 70 ? 5.556 -4.090 -21.998 1.00 88.19 70 PRO A CA 1
ATOM 522 C C . PRO A 1 70 ? 4.528 -2.981 -21.747 1.00 88.19 70 PRO A C 1
ATOM 524 O O . PRO A 1 70 ? 4.903 -1.836 -21.502 1.00 88.19 70 PRO A O 1
ATOM 527 N N . ASP A 1 71 ? 3.244 -3.341 -21.740 1.00 88.88 71 ASP A N 1
ATOM 528 C CA . ASP A 1 71 ? 2.131 -2.394 -21.645 1.00 88.88 71 ASP A CA 1
ATOM 529 C C . ASP A 1 71 ? 1.501 -2.321 -20.247 1.00 88.88 71 ASP A C 1
ATOM 531 O O . ASP A 1 71 ? 0.576 -1.534 -20.011 1.00 88.88 71 ASP A O 1
ATOM 535 N N . GLY A 1 72 ? 1.959 -3.134 -19.291 1.00 92.00 72 GLY A N 1
ATOM 536 C CA . GLY A 1 72 ? 1.358 -3.150 -17.965 1.00 92.00 72 GLY A CA 1
ATOM 537 C C . GLY A 1 72 ? 1.798 -4.276 -17.042 1.00 92.00 72 GLY A C 1
ATOM 538 O O . GLY A 1 72 ? 2.766 -4.994 -17.260 1.00 92.00 72 GLY A O 1
ATOM 539 N N . LEU A 1 73 ? 1.042 -4.421 -15.959 1.00 92.00 73 LEU A N 1
ATOM 540 C CA . LEU A 1 73 ? 1.225 -5.465 -14.960 1.00 92.00 73 LEU A CA 1
ATOM 541 C C . LEU A 1 73 ? 0.123 -6.499 -15.103 1.00 92.00 73 LEU A C 1
ATOM 543 O O . LEU A 1 73 ? -1.054 -6.164 -14.974 1.00 92.00 73 LEU A O 1
ATOM 547 N N . VAL A 1 74 ? 0.496 -7.754 -15.317 1.00 91.25 74 VAL A N 1
ATOM 548 C CA . VAL A 1 74 ? -0.458 -8.856 -15.418 1.00 91.25 74 VAL A CA 1
ATOM 549 C C . VAL A 1 74 ? -0.519 -9.596 -14.094 1.00 91.25 74 VAL A C 1
ATOM 551 O O . VAL A 1 74 ? 0.471 -10.138 -13.598 1.00 91.25 74 VAL A O 1
ATOM 554 N N . PHE A 1 75 ? -1.714 -9.584 -13.517 1.00 87.31 75 PHE A N 1
ATOM 555 C CA . PHE A 1 75 ? -2.077 -10.282 -12.297 1.00 87.31 75 PHE A CA 1
ATOM 556 C C . PHE A 1 75 ? -2.834 -11.557 -12.661 1.00 87.31 75 PHE A C 1
ATOM 558 O O . PHE A 1 75 ? -3.733 -11.519 -13.502 1.00 87.31 75 PHE A O 1
ATOM 565 N N . THR A 1 76 ? -2.538 -12.673 -11.995 1.00 83.56 76 THR A N 1
ATOM 566 C CA . THR A 1 76 ? -3.199 -13.958 -12.297 1.00 83.56 76 THR A CA 1
ATOM 567 C C . THR A 1 76 ? -4.700 -13.898 -12.007 1.00 83.56 76 THR A C 1
ATOM 569 O O . THR A 1 76 ? -5.487 -14.517 -12.716 1.00 83.56 76 THR A O 1
ATOM 572 N N . ARG A 1 77 ? -5.118 -13.156 -10.970 1.00 78.81 77 ARG A N 1
ATOM 573 C CA . ARG A 1 77 ? -6.531 -13.032 -10.566 1.00 78.81 77 ARG A CA 1
ATOM 574 C C . ARG A 1 77 ? -7.172 -11.707 -10.953 1.00 78.81 77 ARG A C 1
ATOM 576 O O . ARG A 1 77 ? -8.366 -11.680 -11.223 1.00 78.81 77 ARG A O 1
ATOM 583 N N . TYR A 1 78 ? -6.413 -10.613 -10.947 1.00 74.88 78 TYR A N 1
ATOM 584 C CA . TYR A 1 78 ? -6.954 -9.275 -11.235 1.00 74.88 78 TYR A CA 1
ATOM 585 C C . TYR A 1 78 ? -6.845 -8.866 -12.709 1.00 74.88 78 TYR A C 1
ATOM 587 O O . TYR A 1 78 ? -7.304 -7.780 -13.068 1.00 74.88 78 TYR A O 1
ATOM 595 N N . GLY A 1 79 ? -6.258 -9.720 -13.552 1.00 84.81 79 GLY A N 1
ATOM 596 C CA . GLY A 1 79 ? -6.040 -9.441 -14.965 1.00 84.81 79 GLY A CA 1
ATOM 597 C C . GLY A 1 79 ? -4.972 -8.374 -15.196 1.00 84.81 79 GLY A C 1
ATOM 598 O O . GLY A 1 79 ? -4.113 -8.125 -14.350 1.00 84.81 79 GLY A O 1
ATOM 599 N N . MET A 1 80 ? -5.014 -7.742 -16.364 1.00 90.12 80 MET A N 1
ATOM 600 C CA . MET A 1 80 ? -4.041 -6.724 -16.746 1.00 90.12 80 MET A CA 1
ATOM 601 C C . MET A 1 80 ? -4.360 -5.367 -16.101 1.00 90.12 80 MET A C 1
ATOM 603 O O . MET A 1 80 ? -5.491 -4.878 -16.136 1.00 90.12 80 MET A O 1
ATOM 607 N N . VAL A 1 81 ? -3.334 -4.723 -15.551 1.00 90.44 81 VAL A N 1
ATOM 608 C CA . VAL A 1 81 ? -3.331 -3.313 -15.157 1.00 90.44 81 VAL A CA 1
ATOM 609 C C . VAL A 1 81 ? -2.405 -2.566 -16.117 1.00 90.44 81 VAL A C 1
ATOM 611 O O . VAL A 1 81 ? -1.187 -2.639 -15.949 1.00 90.44 81 VAL A O 1
ATOM 614 N N . PRO A 1 82 ? -2.958 -1.849 -17.109 1.00 91.94 82 PRO A N 1
ATOM 615 C CA . PRO A 1 82 ? -2.161 -1.110 -18.082 1.00 91.94 82 PRO A CA 1
ATOM 616 C C . PRO A 1 82 ?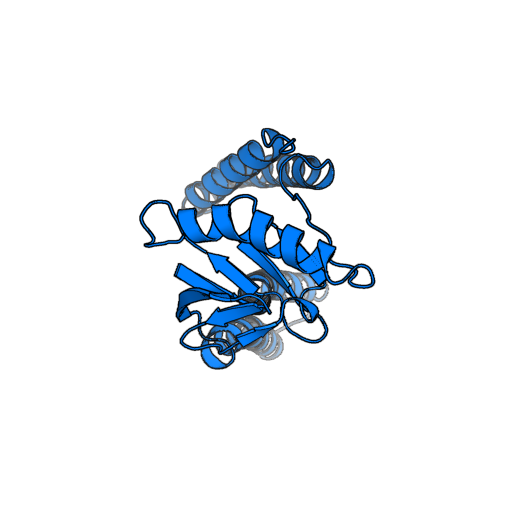 -1.357 0.008 -17.418 1.00 91.94 82 PRO A C 1
ATOM 618 O O . PRO A 1 82 ? -1.869 0.669 -16.505 1.00 91.94 82 PRO A O 1
ATOM 621 N N . PHE A 1 83 ? -0.147 0.280 -17.904 1.00 92.19 83 PHE A N 1
ATOM 622 C CA . PHE A 1 83 ? 0.666 1.392 -17.408 1.00 92.19 83 PHE A CA 1
ATOM 623 C C . PHE A 1 83 ? -0.008 2.750 -17.623 1.00 92.19 83 PHE A C 1
ATOM 625 O O . PHE A 1 83 ? 0.011 3.570 -16.710 1.00 92.19 83 PHE A O 1
ATOM 632 N N . ASP A 1 84 ? -0.726 2.947 -18.732 1.00 91.19 84 ASP A N 1
ATOM 633 C CA . ASP A 1 84 ? -1.474 4.191 -18.987 1.00 91.19 84 ASP A CA 1
ATOM 634 C C . ASP A 1 84 ? -2.587 4.461 -17.954 1.00 91.19 84 ASP A C 1
ATOM 636 O O . ASP A 1 84 ? -2.949 5.604 -17.657 1.00 91.19 84 ASP A O 1
ATOM 640 N N . SER A 1 85 ? -3.096 3.404 -17.312 1.00 91.31 85 SER A N 1
ATOM 641 C CA . SER A 1 85 ? -4.071 3.556 -16.232 1.00 91.31 85 SER A CA 1
ATOM 642 C C . SER A 1 85 ? -3.445 4.051 -14.924 1.00 91.31 85 SER A C 1
ATOM 644 O O . SER A 1 85 ? -4.179 4.443 -14.018 1.00 91.31 85 SER A O 1
ATOM 646 N N . ILE A 1 86 ? -2.116 4.036 -14.785 1.00 91.88 86 ILE A N 1
ATOM 647 C CA . ILE A 1 86 ? -1.406 4.361 -13.546 1.00 91.88 86 ILE A CA 1
ATOM 648 C C . ILE A 1 86 ? -1.011 5.838 -13.563 1.00 91.88 86 ILE A C 1
ATOM 650 O O . ILE A 1 86 ? -0.214 6.279 -14.374 1.00 91.88 86 ILE A O 1
ATOM 654 N N . THR A 1 87 ? -1.540 6.623 -12.629 1.00 90.19 87 THR A N 1
ATOM 655 C CA . THR A 1 87 ? -1.228 8.059 -12.502 1.00 90.19 87 THR A CA 1
ATOM 656 C C . THR A 1 87 ? -0.073 8.328 -11.542 1.00 90.19 87 THR A C 1
ATOM 658 O O . THR A 1 87 ? 0.574 9.375 -11.600 1.00 90.19 87 THR A O 1
ATOM 661 N N . GLY A 1 88 ? 0.246 7.368 -10.676 1.00 89.38 88 GLY A N 1
ATOM 662 C CA . GLY A 1 88 ? 1.452 7.433 -9.867 1.00 89.38 88 GLY A CA 1
ATOM 663 C C . GLY A 1 88 ? 1.743 6.148 -9.117 1.00 89.38 88 GLY A C 1
ATOM 664 O O . GLY A 1 88 ? 0.858 5.312 -8.931 1.00 89.38 88 GLY A O 1
ATOM 665 N N . TYR A 1 89 ? 2.984 5.992 -8.674 1.00 90.81 89 TYR A N 1
ATOM 666 C CA . TYR A 1 89 ? 3.421 4.792 -7.971 1.00 90.81 89 TYR A CA 1
ATOM 667 C C . TYR A 1 89 ? 4.461 5.087 -6.888 1.00 90.81 89 TYR A C 1
ATOM 669 O O . TYR A 1 89 ? 5.186 6.074 -6.963 1.00 90.81 89 TYR A O 1
ATOM 677 N N . THR A 1 90 ? 4.529 4.216 -5.883 1.00 88.25 90 THR A N 1
ATOM 678 C CA . THR A 1 90 ? 5.515 4.266 -4.794 1.00 88.25 90 THR A CA 1
ATOM 679 C C . THR A 1 90 ? 6.111 2.885 -4.609 1.00 88.25 90 THR A C 1
ATOM 681 O O . THR A 1 90 ? 5.387 1.890 -4.678 1.00 88.25 90 THR A O 1
ATOM 684 N N . LEU A 1 91 ? 7.417 2.838 -4.354 1.00 87.69 91 LEU A N 1
ATOM 685 C CA . LEU A 1 91 ? 8.159 1.606 -4.102 1.00 87.69 91 LEU A CA 1
ATOM 686 C C . LEU A 1 91 ? 8.734 1.561 -2.679 1.00 87.69 91 LEU A C 1
ATOM 688 O O . LEU A 1 91 ? 9.504 0.658 -2.385 1.00 87.69 91 LEU A O 1
ATOM 692 N N . ASP A 1 92 ? 8.397 2.492 -1.786 1.00 77.38 92 ASP A N 1
ATOM 693 C CA . ASP A 1 92 ? 8.970 2.590 -0.436 1.00 77.38 92 ASP A CA 1
ATOM 694 C C . ASP A 1 92 ? 8.319 1.578 0.527 1.00 77.38 92 ASP A C 1
ATOM 696 O O . ASP A 1 92 ? 7.251 1.805 1.100 1.00 77.38 92 ASP A O 1
ATOM 700 N N . GLY A 1 93 ? 8.961 0.421 0.706 1.00 75.94 93 GLY A N 1
ATOM 701 C CA . GLY A 1 93 ? 8.489 -0.667 1.571 1.00 75.94 93 GLY A CA 1
ATOM 702 C C . GLY A 1 93 ? 7.366 -1.502 0.947 1.00 75.94 93 GLY A C 1
ATOM 703 O O . GLY A 1 93 ? 7.544 -2.705 0.734 1.00 75.94 93 GLY A O 1
ATOM 704 N N . LEU A 1 94 ? 6.238 -0.867 0.625 1.00 82.00 94 LEU A N 1
ATOM 705 C CA . LEU A 1 94 ? 5.118 -1.451 -0.120 1.00 82.00 94 LEU A CA 1
ATOM 706 C C . LEU A 1 94 ? 5.054 -0.883 -1.539 1.00 82.00 94 LEU A C 1
ATOM 708 O O . LEU A 1 94 ? 5.388 0.280 -1.762 1.00 82.00 94 LEU A O 1
ATOM 712 N N . ILE A 1 95 ? 4.607 -1.695 -2.497 1.00 87.81 95 ILE A N 1
ATOM 713 C CA . ILE A 1 95 ? 4.359 -1.212 -3.858 1.00 87.81 95 ILE A CA 1
ATOM 714 C C . ILE A 1 95 ? 2.939 -0.652 -3.893 1.00 87.81 95 ILE A C 1
ATOM 716 O O . ILE A 1 95 ? 1.968 -1.376 -3.672 1.00 87.81 95 ILE A O 1
ATOM 720 N N . ARG A 1 96 ? 2.802 0.640 -4.178 1.00 89.56 96 ARG A N 1
ATOM 721 C CA . ARG A 1 96 ? 1.505 1.311 -4.320 1.00 89.56 96 ARG A CA 1
ATOM 722 C C . ARG A 1 96 ? 1.334 1.789 -5.751 1.00 89.56 96 ARG A C 1
ATOM 724 O O . ARG A 1 96 ? 2.209 2.470 -6.265 1.00 89.56 96 ARG A O 1
ATOM 731 N N . LEU A 1 97 ? 0.191 1.484 -6.359 1.00 90.56 97 LEU A N 1
ATOM 732 C CA . LEU A 1 97 ? -0.178 1.890 -7.714 1.00 90.56 97 LEU A CA 1
ATOM 733 C C . LEU A 1 97 ? -1.468 2.709 -7.657 1.00 90.56 97 LEU A C 1
ATOM 735 O O . LEU A 1 97 ? -2.552 2.185 -7.381 1.00 90.56 97 LEU A O 1
ATOM 739 N N . THR A 1 98 ? -1.358 4.009 -7.897 1.00 89.69 98 THR A N 1
ATOM 740 C CA . THR A 1 98 ? -2.500 4.915 -8.027 1.00 89.69 98 THR A CA 1
ATOM 741 C C . THR A 1 98 ? -3.010 4.841 -9.454 1.00 89.69 98 THR A C 1
ATOM 743 O O . THR A 1 98 ? -2.236 5.016 -10.390 1.00 89.69 98 THR A O 1
ATOM 746 N N . ARG A 1 99 ? -4.301 4.551 -9.617 1.00 89.88 99 ARG A N 1
ATOM 747 C CA . ARG A 1 99 ? -4.920 4.325 -10.923 1.00 89.88 99 ARG A CA 1
ATOM 748 C C . ARG A 1 99 ? -5.960 5.398 -11.222 1.00 89.88 99 ARG A C 1
ATOM 750 O O . ARG A 1 99 ? -6.611 5.888 -10.301 1.00 89.88 99 ARG A O 1
ATOM 757 N N . ARG A 1 100 ? -6.115 5.738 -12.499 1.00 87.12 100 ARG A N 1
ATOM 758 C CA . ARG A 1 100 ? -7.210 6.568 -13.005 1.00 87.12 100 ARG A CA 1
ATOM 759 C C . ARG A 1 100 ? -8.510 5.775 -12.892 1.00 87.12 100 ARG A C 1
ATOM 761 O O . ARG A 1 100 ? -8.534 4.597 -13.245 1.00 87.12 100 ARG A O 1
ATOM 768 N N . ASP A 1 101 ? -9.537 6.390 -12.315 1.00 82.75 101 ASP A N 1
ATOM 769 C CA . ASP A 1 101 ? -10.906 5.857 -12.205 1.00 82.75 101 ASP A CA 1
ATOM 770 C C . ASP A 1 101 ? -11.043 4.483 -11.518 1.00 82.75 101 ASP A C 1
ATOM 772 O O . ASP A 1 101 ? -12.105 3.862 -11.529 1.00 82.75 101 ASP A O 1
ATOM 776 N N . LYS A 1 102 ? -9.975 3.993 -10.873 1.00 83.19 102 LYS A N 1
ATOM 777 C CA . LYS A 1 102 ? -9.952 2.724 -10.141 1.00 83.19 102 LYS A CA 1
ATOM 778 C C . LYS A 1 102 ? -9.272 2.892 -8.783 1.00 83.19 102 LYS A C 1
ATOM 780 O O . LYS A 1 102 ? -8.343 3.688 -8.645 1.00 83.19 102 LYS A O 1
ATOM 785 N N . PRO A 1 103 ? -9.658 2.094 -7.770 1.00 82.06 103 PRO A N 1
ATOM 786 C CA . PRO A 1 103 ? -9.016 2.139 -6.462 1.00 82.06 103 PRO A CA 1
ATOM 787 C C . PRO A 1 103 ? -7.508 1.905 -6.565 1.00 82.06 103 PRO A C 1
ATOM 789 O O . PRO A 1 103 ? -7.056 1.063 -7.350 1.00 82.06 103 PRO A O 1
ATOM 792 N N . THR A 1 104 ? -6.730 2.603 -5.737 1.00 85.75 104 THR A N 1
ATOM 793 C CA . THR A 1 104 ? -5.290 2.352 -5.602 1.00 85.75 104 THR A CA 1
ATOM 794 C C . THR A 1 104 ? -5.053 0.889 -5.231 1.00 85.75 104 THR A C 1
ATOM 796 O O . THR A 1 104 ? -5.696 0.383 -4.305 1.00 85.75 104 THR A O 1
ATOM 799 N N . LEU A 1 105 ? -4.129 0.231 -5.931 1.00 86.50 105 LEU A N 1
ATOM 800 C CA . LEU A 1 105 ? -3.632 -1.092 -5.564 1.00 86.50 105 LEU A CA 1
ATOM 801 C C . LEU A 1 105 ? -2.426 -0.952 -4.646 1.00 86.50 105 LEU A C 1
ATOM 803 O O . LEU A 1 105 ? -1.551 -0.119 -4.870 1.00 86.50 105 LEU A O 1
ATOM 807 N N . VAL A 1 106 ? -2.386 -1.782 -3.619 1.00 86.56 106 VAL A N 1
ATOM 808 C CA . VAL A 1 106 ? -1.297 -1.867 -2.655 1.00 86.56 106 VAL A CA 1
ATOM 809 C C . VAL A 1 106 ? -0.843 -3.314 -2.622 1.00 86.56 106 VAL A C 1
ATOM 811 O O . VAL A 1 106 ? -1.575 -4.189 -2.173 1.00 86.56 106 VAL A O 1
ATOM 814 N N . LEU A 1 107 ? 0.355 -3.580 -3.121 1.00 87.06 107 LEU A N 1
ATOM 815 C CA . LEU A 1 107 ? 0.941 -4.906 -3.120 1.00 87.06 107 LEU A CA 1
ATOM 816 C C . LEU A 1 107 ? 1.850 -4.980 -1.897 1.00 87.06 107 LEU A C 1
ATOM 818 O O . LEU A 1 107 ? 2.865 -4.286 -1.798 1.00 87.06 107 LEU A O 1
ATOM 822 N N . LEU A 1 108 ? 1.448 -5.816 -0.948 1.00 83.00 108 LEU A N 1
ATOM 823 C CA . LEU A 1 108 ? 2.196 -6.100 0.258 1.00 83.00 108 LEU A CA 1
ATOM 824 C C . LEU A 1 108 ? 2.989 -7.390 0.062 1.00 83.00 108 LEU A C 1
ATOM 826 O O . LEU A 1 108 ? 2.442 -8.473 -0.177 1.00 83.00 108 LEU A O 1
ATOM 830 N N . GLY A 1 109 ? 4.298 -7.275 0.210 1.00 77.12 109 GLY A N 1
ATOM 831 C CA . GLY A 1 109 ? 5.204 -8.406 0.263 1.00 77.12 109 GLY A CA 1
ATOM 832 C C . GLY A 1 109 ? 6.338 -8.137 1.237 1.00 77.12 109 GLY A C 1
ATOM 833 O O . GLY A 1 109 ? 6.585 -7.009 1.659 1.00 77.12 109 GLY A O 1
ATOM 834 N N . ASN A 1 110 ? 7.017 -9.207 1.623 1.00 73.38 110 ASN A N 1
ATOM 835 C CA . ASN A 1 110 ? 8.211 -9.164 2.456 1.00 73.38 110 ASN A CA 1
ATOM 836 C C . ASN A 1 110 ? 9.364 -9.896 1.752 1.00 73.38 110 ASN A C 1
ATOM 838 O O . ASN A 1 110 ? 9.184 -10.463 0.676 1.00 73.38 110 ASN A O 1
ATOM 842 N N . ARG A 1 111 ? 10.552 -9.926 2.371 1.00 68.56 111 ARG A N 1
ATOM 843 C CA . ARG A 1 111 ? 11.722 -10.653 1.834 1.00 68.56 111 ARG A CA 1
ATOM 844 C C . ARG A 1 111 ? 11.470 -12.150 1.599 1.00 68.56 111 ARG A C 1
ATOM 846 O O . ARG A 1 111 ? 12.143 -12.743 0.775 1.00 68.56 111 ARG A O 1
ATOM 853 N N . LYS A 1 112 ? 10.506 -12.748 2.306 1.00 74.06 112 LYS A N 1
ATOM 854 C CA . LYS A 1 112 ? 10.126 -14.163 2.163 1.00 74.06 112 LYS A CA 1
ATOM 855 C C . LYS A 1 112 ? 9.054 -14.389 1.091 1.00 74.06 112 LYS A C 1
ATOM 857 O O . LYS A 1 112 ? 8.666 -15.524 0.849 1.00 74.06 112 LYS A O 1
ATOM 862 N N . THR A 1 113 ? 8.525 -13.324 0.490 1.00 77.94 113 THR A N 1
ATOM 863 C CA . THR A 1 113 ? 7.487 -13.416 -0.536 1.00 77.94 113 THR A CA 1
ATOM 864 C C . THR A 1 113 ? 8.155 -13.668 -1.887 1.00 77.94 113 THR A C 1
ATOM 866 O O . THR A 1 113 ? 8.894 -12.793 -2.343 1.00 77.94 113 THR A O 1
ATOM 869 N N . PRO A 1 114 ? 7.885 -14.808 -2.551 1.00 77.00 114 PRO A N 1
ATOM 870 C CA . PRO A 1 114 ? 8.509 -15.130 -3.832 1.00 77.00 114 PRO A CA 1
ATOM 871 C C . PRO A 1 114 ? 8.287 -14.024 -4.870 1.00 77.00 114 PRO A C 1
ATOM 873 O O . PRO A 1 114 ? 7.164 -13.528 -5.008 1.00 77.00 114 PRO A O 1
ATOM 876 N N . GLY A 1 115 ? 9.363 -13.621 -5.554 1.00 79.44 115 GLY A N 1
ATOM 877 C CA . GLY A 1 115 ? 9.355 -12.632 -6.639 1.00 79.44 115 GLY A CA 1
ATOM 878 C C . GLY A 1 115 ? 9.030 -11.190 -6.235 1.00 79.44 115 GLY A C 1
ATOM 879 O O . GLY A 1 115 ? 8.957 -10.326 -7.099 1.00 79.44 115 GLY A O 1
ATOM 880 N N . TYR A 1 116 ? 8.815 -10.887 -4.947 1.00 84.94 116 TYR A N 1
ATOM 881 C CA . TYR A 1 116 ? 8.424 -9.534 -4.531 1.00 84.94 116 TYR A CA 1
ATOM 882 C C . TYR A 1 116 ? 9.562 -8.515 -4.657 1.00 84.94 116 TYR A C 1
ATOM 884 O O . TYR A 1 116 ? 9.327 -7.396 -5.105 1.00 84.94 116 TYR A O 1
ATOM 892 N N . GLN A 1 117 ? 10.785 -8.886 -4.263 1.00 84.94 117 GLN A N 1
ATOM 893 C CA . GLN A 1 117 ? 11.943 -7.995 -4.404 1.00 84.94 117 GLN A CA 1
ATOM 894 C C . GLN A 1 117 ? 12.319 -7.812 -5.874 1.00 84.94 117 GLN A C 1
ATOM 896 O O . GLN A 1 117 ? 12.547 -6.681 -6.292 1.00 84.94 117 GLN A O 1
ATOM 901 N N . ASP A 1 118 ? 12.275 -8.889 -6.659 1.00 87.81 118 ASP A N 1
ATOM 902 C CA . ASP A 1 118 ? 12.561 -8.847 -8.095 1.00 87.81 118 ASP A CA 1
ATOM 903 C C . ASP A 1 118 ? 11.547 -7.961 -8.826 1.00 87.81 118 ASP A C 1
ATOM 905 O O . ASP A 1 118 ? 11.928 -7.076 -9.587 1.00 87.81 118 ASP A O 1
ATOM 909 N N . LEU A 1 119 ? 10.252 -8.109 -8.515 1.00 88.31 119 LEU A N 1
ATOM 910 C CA . LEU A 1 119 ? 9.200 -7.233 -9.030 1.00 88.31 119 LEU A CA 1
ATOM 911 C C . LEU A 1 119 ? 9.442 -5.773 -8.635 1.00 88.31 119 LEU A C 1
ATOM 913 O O . LEU A 1 119 ? 9.335 -4.886 -9.475 1.00 88.31 119 LEU A O 1
ATOM 917 N N . ARG A 1 120 ? 9.757 -5.509 -7.361 1.00 88.88 120 ARG A N 1
ATOM 918 C CA . ARG A 1 120 ? 10.011 -4.150 -6.862 1.00 88.88 120 ARG A CA 1
ATOM 919 C C . ARG A 1 120 ? 11.193 -3.501 -7.584 1.00 88.88 120 ARG A C 1
ATOM 921 O O . ARG A 1 120 ? 11.099 -2.328 -7.933 1.00 88.88 120 ARG A O 1
ATOM 928 N N . ALA A 1 121 ? 12.267 -4.256 -7.806 1.00 88.50 121 ALA A N 1
ATOM 929 C CA . ALA A 1 121 ? 13.463 -3.792 -8.499 1.00 88.50 121 ALA A CA 1
ATOM 930 C C . ALA A 1 121 ? 13.218 -3.578 -10.001 1.00 88.50 121 ALA A C 1
ATOM 932 O O . ALA A 1 121 ? 13.701 -2.599 -10.559 1.00 88.50 121 ALA A O 1
ATOM 933 N N . ALA A 1 122 ? 12.431 -4.445 -10.644 1.00 91.12 122 ALA A N 1
ATOM 934 C CA . ALA A 1 122 ? 12.150 -4.377 -12.077 1.00 91.12 122 ALA A CA 1
ATOM 935 C C . ALA A 1 122 ? 11.060 -3.354 -12.452 1.00 91.12 122 ALA A C 1
ATOM 937 O O . ALA A 1 122 ? 11.052 -2.841 -13.571 1.00 91.12 122 ALA A O 1
ATOM 938 N N . LEU A 1 123 ? 10.150 -3.023 -11.529 1.00 91.44 123 LEU A N 1
ATOM 939 C CA . LEU A 1 123 ? 9.013 -2.139 -11.803 1.00 91.44 123 LEU A CA 1
ATOM 940 C C . LEU A 1 123 ? 9.430 -0.699 -12.129 1.00 91.44 123 LEU A C 1
ATOM 942 O O . LEU A 1 123 ? 8.856 -0.096 -13.033 1.00 91.44 123 LEU A O 1
ATOM 946 N N . GLY A 1 124 ? 10.417 -0.150 -11.416 1.00 89.75 124 GLY A N 1
ATOM 947 C CA . GLY A 1 124 ? 10.939 1.197 -11.681 1.00 89.75 124 GLY A CA 1
ATOM 948 C C . GLY A 1 124 ? 11.499 1.338 -13.106 1.00 89.75 124 GLY A C 1
ATOM 949 O O . GLY A 1 124 ? 11.004 2.177 -13.861 1.00 89.75 124 GLY A O 1
ATOM 950 N N . PRO A 1 125 ? 12.460 0.484 -13.511 1.00 91.00 125 PRO A N 1
ATOM 951 C CA . PRO A 1 125 ? 12.983 0.447 -14.875 1.00 91.00 125 PRO A CA 1
ATOM 952 C C . PRO A 1 125 ? 11.900 0.247 -15.938 1.00 91.00 125 PRO A C 1
ATOM 954 O O . PRO A 1 125 ? 11.847 1.017 -16.890 1.00 91.00 125 PRO A O 1
ATOM 957 N N . ALA A 1 126 ? 10.985 -0.713 -15.755 1.00 90.56 126 ALA A N 1
ATOM 958 C CA . ALA A 1 126 ? 9.913 -0.967 -16.719 1.00 90.56 126 ALA A CA 1
ATOM 959 C C . ALA A 1 126 ? 9.009 0.261 -16.931 1.00 90.56 126 ALA A C 1
ATOM 961 O O . ALA A 1 126 ? 8.697 0.624 -18.065 1.00 90.56 126 ALA A O 1
ATOM 962 N N . MET A 1 127 ? 8.647 0.952 -15.846 1.00 89.06 127 MET A N 1
ATOM 963 C CA . MET A 1 127 ? 7.876 2.197 -15.904 1.00 89.06 127 MET A CA 1
ATOM 964 C C . MET A 1 127 ? 8.644 3.326 -16.592 1.00 89.06 127 MET A C 1
ATOM 966 O O . MET A 1 127 ? 8.057 4.089 -17.358 1.00 89.06 127 MET A O 1
ATOM 970 N N . ALA A 1 128 ? 9.946 3.454 -16.327 1.00 88.94 128 ALA A N 1
ATOM 971 C CA . ALA A 1 128 ? 10.791 4.450 -16.976 1.00 88.94 128 ALA A CA 1
ATOM 972 C C . ALA A 1 128 ? 10.891 4.195 -18.488 1.00 88.94 128 ALA A C 1
ATOM 974 O O . ALA A 1 128 ? 10.688 5.119 -19.277 1.00 88.94 128 ALA A O 1
ATOM 975 N N . THR A 1 129 ? 11.109 2.941 -18.892 1.00 91.00 129 THR A N 1
ATOM 976 C CA . THR A 1 129 ? 11.133 2.529 -20.299 1.00 91.00 129 THR A CA 1
ATOM 977 C C . THR A 1 129 ? 9.800 2.811 -20.980 1.00 91.00 129 THR A C 1
ATOM 979 O O . THR A 1 129 ? 9.782 3.428 -22.042 1.00 91.00 129 THR A O 1
ATOM 982 N N . TRP A 1 130 ? 8.672 2.431 -20.378 1.00 90.94 130 TRP A N 1
ATOM 983 C CA . TRP A 1 130 ? 7.360 2.692 -20.970 1.00 90.94 130 TRP A CA 1
ATOM 984 C C . TRP A 1 130 ? 7.080 4.196 -21.118 1.00 90.94 130 TRP A C 1
ATOM 986 O O . TRP A 1 130 ? 6.634 4.637 -22.178 1.00 90.94 130 TRP A O 1
ATOM 996 N N . ARG A 1 131 ? 7.424 5.007 -20.104 1.00 89.12 131 ARG A N 1
ATOM 997 C CA . ARG A 1 131 ? 7.292 6.475 -20.148 1.00 89.12 131 ARG A CA 1
ATOM 998 C C . ARG A 1 131 ? 8.137 7.121 -21.240 1.00 89.12 131 ARG A C 1
ATOM 1000 O O . ARG A 1 131 ? 7.682 8.092 -21.834 1.00 89.12 131 ARG A O 1
ATOM 1007 N N . ALA A 1 132 ? 9.338 6.605 -21.504 1.00 88.75 132 ALA A N 1
ATOM 1008 C CA . ALA A 1 132 ? 10.187 7.111 -22.582 1.00 88.75 132 ALA A CA 1
ATOM 1009 C C . ALA A 1 132 ? 9.512 6.967 -23.957 1.00 88.75 132 ALA A C 1
ATOM 1011 O O . ALA A 1 132 ? 9.645 7.847 -24.802 1.00 88.75 132 ALA A O 1
ATOM 1012 N N . HIS A 1 133 ? 8.724 5.905 -24.146 1.00 89.25 133 HIS A N 1
ATOM 1013 C CA . HIS A 1 133 ? 7.939 5.681 -25.361 1.00 89.25 133 HIS A CA 1
ATOM 1014 C C . HIS A 1 133 ? 6.585 6.423 -25.358 1.00 89.25 133 HIS A C 1
ATOM 1016 O O . HIS A 1 133 ? 5.968 6.568 -26.409 1.00 89.25 133 HIS A O 1
ATOM 1022 N N . HIS A 1 134 ? 6.134 6.932 -24.204 1.00 87.81 134 HIS A N 1
ATOM 1023 C CA . HIS A 1 134 ? 4.835 7.595 -24.022 1.00 87.81 134 HIS A CA 1
ATOM 1024 C C . HIS A 1 134 ? 4.981 8.947 -23.293 1.00 87.81 134 HIS A C 1
ATOM 1026 O O . HIS A 1 134 ? 4.526 9.099 -22.155 1.00 87.81 134 HIS A O 1
ATOM 1032 N N . PRO A 1 135 ? 5.578 9.972 -23.929 1.00 81.06 135 PRO A N 1
ATOM 1033 C CA . PRO A 1 135 ? 5.933 11.234 -23.267 1.00 81.06 135 PRO A CA 1
ATOM 1034 C C . PRO A 1 135 ? 4.726 12.047 -22.769 1.00 81.06 135 PRO A C 1
ATOM 1036 O O . PRO A 1 135 ? 4.859 12.854 -21.850 1.00 81.06 135 PRO A O 1
ATOM 1039 N N . ALA A 1 136 ? 3.533 11.824 -23.331 1.00 83.75 136 ALA A N 1
ATOM 1040 C CA . ALA A 1 136 ? 2.296 12.457 -22.872 1.00 83.75 136 ALA A CA 1
ATOM 1041 C C . ALA A 1 136 ? 1.771 11.879 -21.539 1.00 83.75 136 ALA A C 1
ATOM 1043 O O . ALA A 1 136 ? 0.933 12.504 -20.878 1.00 83.75 136 ALA A O 1
ATOM 1044 N N . ALA A 1 137 ? 2.250 10.702 -21.121 1.00 82.19 137 ALA A N 1
ATOM 1045 C CA . ALA A 1 137 ? 1.782 10.035 -19.918 1.00 82.19 137 ALA A CA 1
ATOM 1046 C C . ALA A 1 137 ? 2.301 10.732 -18.651 1.00 82.19 137 ALA A C 1
ATOM 1048 O O . ALA A 1 137 ? 3.499 10.792 -18.364 1.00 82.19 137 ALA A O 1
ATOM 1049 N N . ARG A 1 138 ? 1.373 11.234 -17.831 1.00 81.00 138 ARG A N 1
ATOM 1050 C CA . ARG A 1 138 ? 1.677 11.934 -16.572 1.00 81.00 138 ARG A CA 1
ATOM 1051 C C . ARG A 1 138 ? 1.765 10.967 -15.391 1.00 81.00 138 ARG A C 1
ATOM 1053 O O . ARG A 1 138 ? 1.010 11.095 -14.430 1.00 81.00 138 ARG A O 1
ATOM 1060 N N . ILE A 1 139 ? 2.679 10.005 -15.458 1.00 84.56 139 ILE A N 1
ATOM 1061 C CA . ILE A 1 139 ? 2.936 9.081 -14.344 1.00 84.56 139 ILE A CA 1
ATOM 1062 C C . ILE A 1 139 ? 3.983 9.693 -13.416 1.00 84.56 139 ILE A C 1
ATOM 1064 O O . ILE A 1 139 ? 5.091 10.004 -13.853 1.00 84.56 139 ILE A O 1
ATOM 1068 N N . LYS A 1 140 ? 3.663 9.842 -12.128 1.00 84.94 140 LYS A N 1
ATOM 1069 C CA . LYS A 1 140 ? 4.616 10.332 -11.119 1.00 84.94 140 LYS A CA 1
ATOM 1070 C C . LYS A 1 140 ? 5.039 9.225 -10.160 1.00 84.94 140 LYS A C 1
ATOM 1072 O O . LYS A 1 140 ? 4.195 8.588 -9.532 1.00 84.94 140 LYS A O 1
ATOM 1077 N N . GLN A 1 141 ? 6.345 9.037 -10.010 1.00 85.12 141 GLN A N 1
ATOM 1078 C CA . GLN A 1 141 ? 6.873 8.291 -8.876 1.00 85.12 141 GLN A CA 1
ATOM 1079 C C . GLN A 1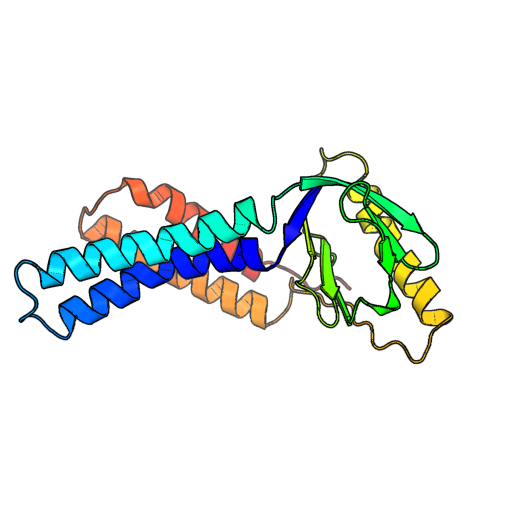 141 ? 6.788 9.190 -7.640 1.00 85.12 141 GLN A C 1
ATOM 1081 O O . GLN A 1 141 ? 7.188 10.352 -7.685 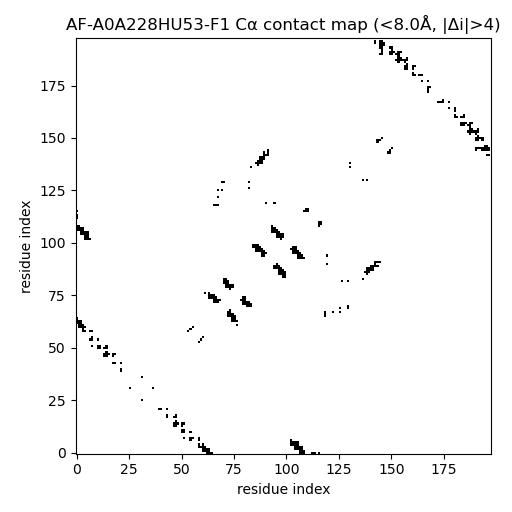1.00 85.12 141 GLN A O 1
ATOM 1086 N N . SER A 1 142 ? 6.196 8.684 -6.566 1.00 81.25 142 SER A N 1
ATOM 1087 C CA . SER A 1 142 ? 6.078 9.377 -5.288 1.00 81.25 142 SER A CA 1
ATOM 1088 C C . SER A 1 142 ? 6.823 8.586 -4.234 1.00 81.25 142 SER A C 1
ATOM 1090 O O . SER A 1 142 ? 6.645 7.371 -4.127 1.00 81.25 142 SER A O 1
ATOM 1092 N N . HIS A 1 143 ? 7.601 9.303 -3.436 1.00 79.44 143 HIS A N 1
ATOM 1093 C CA . HIS A 1 143 ? 8.232 8.776 -2.242 1.00 79.44 143 HIS A CA 1
ATOM 1094 C C . HIS A 1 143 ? 7.487 9.322 -1.033 1.00 79.44 143 HIS A C 1
ATOM 1096 O O . HIS A 1 143 ? 7.180 10.512 -0.977 1.00 79.44 143 HIS A O 1
ATOM 1102 N N . PHE A 1 144 ? 7.100 8.440 -0.117 1.00 70.69 144 PHE A N 1
ATOM 1103 C CA . PHE A 1 144 ? 6.466 8.849 1.138 1.00 70.69 144 PHE A CA 1
ATOM 1104 C C . PHE A 1 144 ? 7.511 8.948 2.243 1.00 70.69 144 PHE A C 1
ATOM 1106 O O . PHE A 1 144 ? 7.482 9.889 3.036 1.00 70.69 144 PHE A O 1
ATOM 1113 N N . GLN A 1 145 ? 8.447 8.000 2.271 1.00 66.88 145 GLN A N 1
ATOM 1114 C CA . GLN A 1 145 ? 9.549 7.997 3.227 1.00 66.88 145 GLN A CA 1
ATOM 1115 C C . GLN A 1 145 ? 10.468 9.197 2.967 1.00 66.88 145 GLN A C 1
ATOM 1117 O O . GLN A 1 145 ? 10.664 9.597 1.822 1.00 66.88 145 GLN A O 1
ATOM 1122 N N . GLY A 1 146 ? 10.943 9.834 4.038 1.00 64.00 146 GLY A N 1
ATOM 1123 C CA . GLY A 1 146 ? 11.795 11.022 3.954 1.00 64.00 146 GLY A CA 1
ATOM 1124 C C . GLY A 1 146 ? 11.080 12.352 3.742 1.00 64.00 146 GLY A C 1
ATOM 1125 O O . GLY A 1 146 ? 11.692 13.403 3.942 1.00 64.00 146 GLY A O 1
ATOM 1126 N N . THR A 1 147 ? 9.793 12.351 3.384 1.00 76.50 147 THR A N 1
ATOM 1127 C CA . THR A 1 147 ? 9.052 13.599 3.144 1.00 76.50 147 THR A CA 1
ATOM 1128 C C . THR A 1 147 ? 8.792 14.383 4.439 1.00 76.50 147 THR A C 1
ATOM 1130 O O . THR A 1 147 ? 8.621 13.778 5.503 1.00 76.50 147 THR A O 1
ATOM 1133 N N . PRO A 1 148 ? 8.667 15.727 4.380 1.00 76.69 148 PRO A N 1
ATOM 1134 C CA . PRO A 1 148 ? 8.278 16.531 5.542 1.00 76.69 148 PRO A CA 1
ATOM 1135 C C . PRO A 1 148 ? 6.953 16.062 6.150 1.00 76.69 148 PRO A C 1
ATOM 1137 O O . PRO A 1 148 ? 6.811 16.009 7.367 1.00 76.69 148 PRO A O 1
ATOM 1140 N N . LEU A 1 149 ? 6.008 15.643 5.301 1.00 72.25 149 LEU A N 1
ATOM 1141 C CA . LEU A 1 149 ? 4.726 15.093 5.732 1.00 72.25 149 LEU A CA 1
ATOM 1142 C C . LEU A 1 149 ? 4.899 13.801 6.543 1.00 72.25 149 LEU A C 1
ATOM 1144 O O . LEU A 1 149 ? 4.266 13.655 7.586 1.00 72.25 149 LEU A O 1
ATOM 1148 N N . ALA A 1 150 ? 5.762 12.879 6.105 1.00 70.06 150 ALA A N 1
ATOM 1149 C CA . ALA A 1 150 ? 6.049 11.660 6.859 1.00 70.06 150 ALA A CA 1
ATOM 1150 C C . ALA A 1 150 ? 6.710 11.961 8.209 1.00 70.06 150 ALA A C 1
ATOM 1152 O O . ALA A 1 150 ? 6.346 11.340 9.206 1.00 70.06 150 ALA A O 1
ATOM 1153 N N . LYS A 1 151 ? 7.607 12.953 8.270 1.00 77.06 151 LYS A N 1
ATOM 1154 C CA . LYS A 1 151 ? 8.228 13.395 9.528 1.00 77.06 151 LYS A CA 1
ATOM 1155 C C . LYS A 1 151 ? 7.203 14.008 10.485 1.00 77.06 151 LYS A C 1
ATOM 1157 O O . LYS A 1 151 ? 7.160 13.620 11.649 1.00 77.06 151 LYS A O 1
ATOM 1162 N N . VAL A 1 152 ? 6.330 14.893 9.999 1.00 74.50 152 VAL A N 1
ATOM 1163 C CA . VAL A 1 152 ? 5.247 15.494 10.802 1.00 74.50 152 VAL A CA 1
ATOM 1164 C C . VAL A 1 152 ? 4.289 14.422 11.324 1.00 74.50 152 VAL A C 1
ATOM 1166 O O . VAL A 1 152 ? 3.969 14.412 12.510 1.00 74.50 152 VAL A O 1
ATOM 1169 N N . LEU A 1 153 ? 3.872 13.480 10.473 1.00 67.00 153 LEU A N 1
ATOM 1170 C CA . LEU A 1 153 ? 3.026 12.359 10.891 1.00 67.00 153 LEU A CA 1
ATOM 1171 C C . LEU A 1 153 ? 3.736 11.463 11.913 1.00 67.00 153 LEU A C 1
ATOM 1173 O O . LEU A 1 153 ? 3.118 11.058 12.893 1.00 67.00 153 LEU A O 1
ATOM 1177 N N . GLY A 1 154 ? 5.029 11.191 11.722 1.00 63.09 154 GLY A N 1
ATOM 1178 C CA . GLY A 1 154 ? 5.849 10.453 12.680 1.00 63.09 154 GLY A CA 1
ATOM 1179 C C . GLY A 1 154 ? 5.895 11.129 14.052 1.00 63.09 154 GLY A C 1
ATOM 1180 O O . GLY A 1 154 ? 5.624 10.473 15.056 1.00 63.09 154 GLY A O 1
ATOM 1181 N N . ALA A 1 155 ? 6.146 12.443 14.098 1.00 70.00 155 ALA A N 1
ATOM 1182 C CA . ALA A 1 155 ? 6.126 13.232 15.334 1.00 70.00 155 ALA A CA 1
ATOM 1183 C C . ALA A 1 155 ? 4.760 13.172 16.022 1.00 70.00 155 ALA A C 1
ATOM 1185 O O . ALA A 1 155 ? 4.679 12.898 17.219 1.00 70.00 155 ALA A O 1
ATOM 1186 N N . LEU A 1 156 ? 3.685 13.383 15.259 1.00 61.91 156 LEU A N 1
ATOM 1187 C CA . LEU A 1 156 ? 2.327 13.386 15.789 1.00 61.91 156 LEU A CA 1
ATOM 1188 C C . LEU A 1 156 ? 1.953 12.025 16.391 1.00 61.91 156 LEU A C 1
ATOM 1190 O O . LEU A 1 156 ? 1.363 11.980 17.469 1.00 61.91 156 LEU A O 1
ATOM 1194 N N . VAL A 1 157 ? 2.342 10.919 15.748 1.00 63.91 157 VAL A N 1
ATOM 1195 C CA . VAL A 1 157 ? 2.126 9.560 16.273 1.00 63.91 157 VAL A CA 1
ATOM 119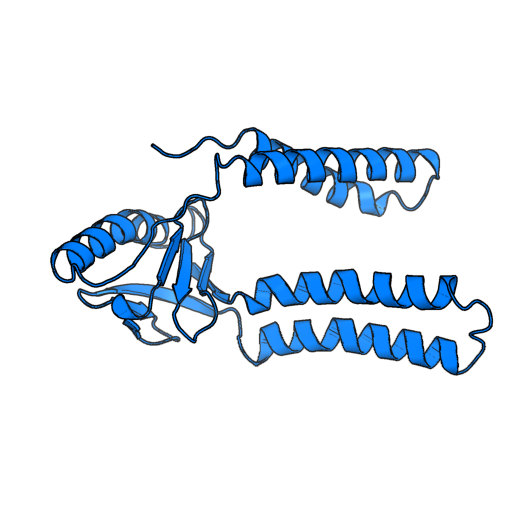6 C C . VAL A 1 157 ? 2.910 9.330 17.566 1.00 63.91 157 VAL A C 1
ATOM 1198 O O . VAL A 1 157 ? 2.332 8.833 18.530 1.00 63.91 157 VAL A O 1
ATOM 1201 N N . VAL A 1 158 ? 4.191 9.718 17.625 1.00 66.50 158 VAL A N 1
ATOM 1202 C CA . VAL A 1 158 ? 5.007 9.570 18.846 1.00 66.50 158 VAL A CA 1
ATOM 1203 C C . VAL A 1 158 ? 4.401 10.358 20.005 1.00 66.50 158 VAL A C 1
ATOM 1205 O O . VAL A 1 158 ? 4.218 9.796 21.083 1.00 66.50 158 VAL A O 1
ATOM 1208 N N . ILE A 1 159 ? 4.037 11.624 19.781 1.00 64.00 159 ILE A N 1
ATOM 1209 C CA . ILE A 1 159 ? 3.424 12.481 20.806 1.00 64.00 159 ILE A CA 1
ATOM 1210 C C . ILE A 1 159 ? 2.083 11.894 21.267 1.00 64.00 159 ILE A C 1
ATOM 1212 O O . ILE A 1 159 ? 1.849 11.775 22.467 1.00 64.00 159 ILE A O 1
ATOM 1216 N N . SER A 1 160 ? 1.224 11.474 20.332 1.00 55.44 160 SER A N 1
ATOM 1217 C CA . SER A 1 160 ? -0.109 10.944 20.655 1.00 55.44 160 SER A CA 1
ATOM 1218 C C . SER A 1 160 ? -0.035 9.630 21.433 1.00 55.44 160 SER A C 1
ATOM 1220 O O . SER A 1 160 ? -0.688 9.481 22.464 1.00 55.44 160 SER A O 1
ATOM 1222 N N . CYS A 1 161 ? 0.779 8.674 20.973 1.00 58.09 161 CYS A N 1
ATOM 1223 C CA . CYS A 1 161 ? 0.936 7.399 21.666 1.00 58.09 161 CYS A CA 1
ATOM 1224 C C . CYS A 1 161 ? 1.665 7.570 23.003 1.00 58.09 161 CYS A C 1
ATOM 1226 O O . CYS A 1 161 ? 1.271 6.938 23.975 1.00 58.09 161 CYS A O 1
ATOM 1228 N N . GLY A 1 162 ? 2.675 8.443 23.078 1.00 60.38 162 GLY A N 1
ATOM 1229 C CA . GLY A 1 162 ? 3.359 8.774 24.329 1.00 60.38 162 GLY A CA 1
ATOM 1230 C C . GLY A 1 162 ? 2.410 9.382 25.364 1.00 60.38 162 GLY A C 1
ATOM 1231 O O . GLY A 1 162 ? 2.383 8.927 26.504 1.00 60.38 162 GLY A O 1
ATOM 1232 N N . GLY A 1 163 ? 1.566 10.334 24.953 1.00 55.25 163 GLY A N 1
ATOM 1233 C CA . GLY A 1 163 ? 0.529 10.914 25.809 1.00 55.25 163 GLY A CA 1
ATOM 1234 C C . GLY A 1 163 ? -0.472 9.871 26.311 1.00 55.25 163 GLY A C 1
ATOM 1235 O O . GLY A 1 163 ? -0.742 9.812 27.507 1.00 55.25 163 GLY A O 1
ATOM 1236 N N . LEU A 1 164 ? -0.949 8.985 25.429 1.00 61.81 164 LEU A N 1
ATOM 1237 C CA . LEU A 1 164 ? -1.854 7.893 25.805 1.00 61.81 164 LEU A CA 1
ATOM 1238 C C . LEU A 1 164 ? -1.214 6.892 26.774 1.00 61.81 164 LEU A C 1
ATOM 1240 O O . LEU A 1 164 ? -1.900 6.423 27.675 1.00 61.81 164 LEU A O 1
ATOM 1244 N N . VAL A 1 165 ? 0.080 6.578 26.632 1.00 63.03 165 VAL A N 1
ATOM 1245 C CA . VAL A 1 165 ? 0.796 5.721 27.596 1.00 63.03 165 VAL A CA 1
ATOM 1246 C C . VAL A 1 165 ? 0.797 6.368 28.976 1.00 63.03 165 VAL A C 1
ATOM 1248 O O . VAL A 1 165 ? 0.472 5.696 29.950 1.00 63.03 165 VAL A O 1
ATOM 1251 N N . VAL A 1 166 ? 1.112 7.665 29.061 1.00 65.62 166 VAL A N 1
ATOM 1252 C CA . VAL A 1 166 ? 1.092 8.397 30.335 1.00 65.62 166 VAL A CA 1
ATOM 1253 C C . VAL A 1 166 ? -0.302 8.344 30.953 1.00 65.62 166 VAL A C 1
ATOM 1255 O O . VAL A 1 166 ? -0.414 7.974 32.112 1.00 65.62 166 VAL A O 1
ATOM 1258 N N . THR A 1 167 ? -1.361 8.620 30.187 1.00 58.34 167 THR A N 1
ATOM 1259 C CA . THR A 1 167 ? -2.750 8.558 30.674 1.00 58.34 167 THR A CA 1
ATOM 1260 C C . THR A 1 167 ? -3.160 7.156 31.136 1.00 58.34 167 THR A C 1
ATOM 1262 O O . THR A 1 167 ? -3.768 7.012 32.191 1.00 58.34 167 THR A O 1
ATOM 1265 N N . VAL A 1 168 ? -2.819 6.110 30.380 1.00 61.59 168 VAL A N 1
ATOM 1266 C CA . VAL A 1 168 ? -3.125 4.713 30.738 1.00 61.59 168 VAL A CA 1
ATOM 1267 C C . VAL A 1 168 ? -2.439 4.317 32.046 1.00 61.59 168 VAL A C 1
ATOM 1269 O O . VAL A 1 168 ? -3.064 3.694 32.902 1.00 61.59 168 VAL A O 1
ATOM 1272 N N . VAL A 1 169 ? -1.174 4.712 32.217 1.00 70.12 169 VAL A N 1
ATOM 1273 C CA . VAL A 1 169 ? -0.391 4.433 33.428 1.00 70.12 169 VAL A CA 1
ATOM 1274 C C . VAL A 1 169 ? -0.903 5.239 34.622 1.00 70.12 169 VAL A C 1
ATOM 1276 O O . VAL A 1 169 ? -1.031 4.682 35.705 1.00 70.12 169 VAL A O 1
ATOM 1279 N N . THR A 1 170 ? -1.228 6.524 34.448 1.00 69.50 170 THR A N 1
ATOM 1280 C CA . THR A 1 170 ? -1.684 7.380 35.557 1.00 69.50 170 THR A CA 1
ATOM 1281 C C . THR A 1 170 ? -3.114 7.095 35.992 1.00 69.50 170 THR A C 1
ATOM 1283 O O . THR A 1 170 ? -3.435 7.296 37.159 1.00 69.50 170 THR A O 1
ATOM 1286 N N . MET A 1 171 ? -3.977 6.638 35.083 1.00 70.81 171 MET A N 1
ATOM 1287 C CA . MET A 1 171 ? -5.375 6.323 35.392 1.00 70.81 171 MET A CA 1
ATOM 1288 C C . MET A 1 171 ? -5.598 4.845 35.753 1.00 70.81 171 MET A C 1
ATOM 1290 O O . MET A 1 171 ? -6.746 4.452 35.925 1.00 70.81 171 MET A O 1
ATOM 1294 N N . GLU A 1 172 ? -4.544 4.017 35.805 1.00 67.81 172 GLU A N 1
ATOM 1295 C CA . GLU A 1 172 ? -4.618 2.550 35.981 1.00 67.81 172 GLU A CA 1
ATOM 1296 C C . GLU A 1 172 ? -5.631 1.863 35.035 1.00 67.81 172 GLU A C 1
ATOM 1298 O O . GLU A 1 172 ? -6.168 0.785 35.301 1.00 67.81 172 GLU A O 1
ATOM 1303 N N . THR A 1 173 ? -5.912 2.484 33.887 1.00 53.34 173 THR A N 1
ATOM 1304 C CA . THR A 1 173 ? -6.949 2.022 32.963 1.00 53.34 173 THR A CA 1
ATOM 1305 C C . THR A 1 173 ? -6.371 0.979 32.017 1.00 53.34 173 THR A C 1
ATOM 1307 O O . THR A 1 173 ? -5.648 1.304 31.086 1.00 53.34 173 THR A O 1
ATOM 1310 N N . GLY A 1 174 ? -6.703 -0.297 32.227 1.00 57.00 174 GLY A N 1
ATOM 1311 C CA . GLY A 1 174 ? -6.539 -1.364 31.229 1.00 57.00 174 GLY A CA 1
ATOM 1312 C C . GLY A 1 174 ? -5.167 -1.415 30.535 1.00 57.00 174 GLY A C 1
ATOM 1313 O O . GLY A 1 174 ? -5.045 -1.091 29.349 1.00 57.00 174 GLY A O 1
ATOM 1314 N N . MET A 1 175 ? -4.150 -1.920 31.247 1.00 62.81 175 MET A N 1
ATOM 1315 C CA . MET A 1 175 ? -2.772 -2.120 30.748 1.00 62.81 175 MET A CA 1
ATOM 1316 C C . MET A 1 175 ? -2.667 -2.954 29.455 1.00 62.81 175 MET A C 1
ATOM 1318 O O . MET A 1 175 ? -1.626 -2.964 28.799 1.00 62.81 175 MET A O 1
ATOM 1322 N N . SER A 1 176 ? -3.743 -3.634 29.049 1.00 62.09 176 SER A N 1
ATOM 1323 C CA . SER A 1 176 ? -3.837 -4.402 27.804 1.00 62.09 176 SER A CA 1
ATOM 1324 C C . SER A 1 176 ? -3.611 -3.569 26.534 1.00 62.09 176 SER A C 1
ATOM 1326 O O . SER A 1 176 ? -3.331 -4.139 25.482 1.00 62.09 176 SER A O 1
ATOM 1328 N N . SER A 1 177 ? -3.717 -2.238 26.607 1.00 55.22 177 SER A N 1
ATOM 1329 C CA . SER A 1 177 ? -3.476 -1.326 25.477 1.00 55.22 177 SER A CA 1
ATOM 1330 C C . SER A 1 177 ? -2.000 -0.936 25.279 1.00 55.22 177 SER A C 1
ATOM 1332 O O . SER A 1 177 ? -1.623 -0.520 24.179 1.00 55.22 177 SER A O 1
ATOM 1334 N N . LEU A 1 178 ? -1.135 -1.130 26.287 1.00 68.38 178 LEU A N 1
ATOM 1335 C CA . LEU A 1 178 ? 0.282 -0.732 26.250 1.00 68.38 178 LEU A CA 1
ATOM 1336 C C . LEU A 1 178 ? 1.080 -1.344 25.081 1.00 68.38 178 LEU A C 1
ATOM 1338 O O . LEU A 1 178 ? 1.833 -0.604 24.443 1.00 68.38 178 LEU A O 1
ATOM 1342 N N . PRO A 1 179 ? 0.912 -2.634 24.715 1.00 65.88 179 PRO A N 1
ATOM 1343 C CA . PRO A 1 179 ? 1.625 -3.206 23.572 1.00 65.88 179 PRO A CA 1
ATOM 1344 C C . PRO A 1 179 ? 1.271 -2.524 22.244 1.00 65.88 179 PRO A C 1
ATOM 1346 O O . PRO A 1 179 ? 2.146 -2.291 21.411 1.00 65.88 179 PRO A O 1
ATOM 1349 N N . ALA A 1 180 ? 0.001 -2.156 22.047 1.00 60.56 180 ALA A N 1
ATOM 1350 C CA . ALA A 1 180 ? -0.440 -1.453 20.843 1.00 60.56 180 ALA A CA 1
ATOM 1351 C C . ALA A 1 180 ? 0.142 -0.030 20.774 1.00 60.56 180 ALA A C 1
ATOM 1353 O O . ALA A 1 180 ? 0.579 0.407 19.708 1.00 60.56 180 ALA A O 1
ATOM 1354 N N . LEU A 1 181 ? 0.215 0.669 21.912 1.00 62.66 181 LEU A N 1
ATOM 1355 C CA . LEU A 1 181 ? 0.823 1.999 22.001 1.00 62.66 181 LEU A CA 1
ATOM 1356 C C . LEU A 1 181 ? 2.335 1.957 21.744 1.00 62.66 181 LEU A C 1
ATOM 1358 O O . LEU A 1 181 ? 2.850 2.802 21.015 1.00 62.66 181 LEU A O 1
ATOM 1362 N N . ALA A 1 182 ? 3.036 0.939 22.251 1.00 66.88 182 ALA A N 1
ATOM 1363 C CA . ALA A 1 182 ? 4.459 0.732 21.980 1.00 66.88 182 ALA A CA 1
ATOM 1364 C C . ALA A 1 182 ? 4.739 0.504 20.481 1.00 66.88 182 ALA A C 1
ATOM 1366 O O . ALA A 1 182 ? 5.679 1.081 19.929 1.00 66.88 182 ALA A O 1
ATOM 1367 N N . ILE A 1 183 ? 3.890 -0.274 19.797 1.00 65.69 183 ILE A N 1
ATOM 1368 C CA . ILE A 1 183 ? 3.962 -0.458 18.338 1.00 65.69 183 ILE A CA 1
ATOM 1369 C C . ILE A 1 183 ? 3.750 0.880 17.612 1.00 65.69 183 ILE A C 1
ATOM 1371 O O . ILE A 1 183 ? 4.483 1.184 16.669 1.00 65.69 183 ILE A O 1
ATOM 1375 N N . GLY A 1 184 ? 2.788 1.691 18.064 1.00 57.25 184 GLY A N 1
ATOM 1376 C CA . GLY A 1 184 ? 2.537 3.033 17.533 1.00 57.25 184 GLY A CA 1
ATOM 1377 C C . GLY A 1 184 ? 3.752 3.957 17.660 1.00 57.25 184 GLY A C 1
ATOM 1378 O O . GLY A 1 184 ? 4.189 4.532 16.664 1.00 57.25 184 GLY A O 1
ATOM 1379 N N . ILE A 1 185 ? 4.364 4.025 18.847 1.00 66.81 185 ILE A N 1
ATOM 1380 C CA . ILE A 1 185 ? 5.583 4.813 19.107 1.00 66.81 185 ILE A CA 1
ATOM 1381 C C . ILE A 1 185 ? 6.726 4.366 18.188 1.00 66.81 185 ILE A C 1
ATOM 1383 O O . ILE A 1 185 ? 7.356 5.196 17.531 1.00 66.81 185 ILE A O 1
ATOM 1387 N N . PHE A 1 186 ? 6.966 3.056 18.087 1.00 73.06 186 PHE A N 1
ATOM 1388 C CA . PHE A 1 186 ? 8.007 2.512 17.216 1.00 73.06 186 PHE A CA 1
ATOM 1389 C C . PHE A 1 186 ? 7.776 2.870 15.740 1.00 73.06 186 PHE A C 1
ATOM 1391 O O . PHE A 1 186 ? 8.710 3.269 15.039 1.00 73.06 186 PHE A O 1
ATOM 1398 N N . ALA A 1 187 ? 6.532 2.771 15.264 1.00 65.50 187 ALA A N 1
ATOM 1399 C CA . ALA A 1 187 ? 6.166 3.175 13.911 1.00 65.50 187 ALA A CA 1
ATOM 1400 C C . ALA A 1 187 ? 6.372 4.685 13.681 1.00 65.50 187 ALA A C 1
ATOM 1402 O O . ALA A 1 187 ? 6.877 5.077 12.629 1.00 65.50 187 ALA A O 1
ATOM 1403 N N . GLY A 1 188 ? 6.045 5.524 14.667 1.00 62.56 188 GLY A N 1
ATOM 1404 C CA . GLY A 1 188 ? 6.265 6.970 14.615 1.00 62.56 188 GLY A CA 1
ATOM 1405 C C . GLY A 1 188 ? 7.749 7.344 14.524 1.00 62.56 188 GLY A C 1
ATOM 1406 O O . GLY A 1 188 ? 8.136 8.116 13.646 1.00 62.56 188 GLY A O 1
ATOM 1407 N N . PHE A 1 189 ? 8.607 6.721 15.338 1.00 76.38 189 PHE A N 1
ATOM 1408 C CA . PHE A 1 189 ? 10.060 6.915 15.251 1.00 76.38 189 PHE A CA 1
ATOM 1409 C C . PHE A 1 189 ? 10.638 6.453 13.914 1.00 76.38 189 PHE A C 1
ATOM 1411 O O . PHE A 1 189 ? 11.475 7.140 13.334 1.00 76.38 189 PHE A O 1
ATOM 1418 N N . ARG A 1 190 ? 10.163 5.325 13.380 1.00 79.50 190 ARG A N 1
ATOM 1419 C CA . ARG A 1 190 ? 10.547 4.846 12.043 1.00 79.50 190 ARG A CA 1
ATOM 1420 C C . ARG A 1 190 ? 10.221 5.849 10.937 1.00 79.50 190 ARG A C 1
ATOM 1422 O O . ARG A 1 190 ? 10.988 5.952 9.987 1.00 79.50 190 ARG A O 1
ATOM 1429 N N . LEU A 1 191 ? 9.104 6.567 11.043 1.00 68.75 191 LEU A N 1
ATOM 1430 C CA . LEU A 1 191 ? 8.738 7.617 10.090 1.00 68.75 191 LEU A CA 1
ATOM 1431 C C . LEU A 1 191 ? 9.613 8.865 10.249 1.00 68.75 191 LEU A C 1
ATOM 1433 O O . LEU A 1 191 ? 10.058 9.422 9.248 1.00 68.75 191 LEU A O 1
ATOM 1437 N N . LEU A 1 192 ? 9.913 9.268 11.486 1.00 75.06 192 LEU A N 1
ATOM 1438 C CA . LEU A 1 192 ? 10.815 10.389 11.775 1.00 75.06 192 LEU A CA 1
ATOM 1439 C C . LEU A 1 192 ? 12.232 10.157 11.251 1.00 75.06 192 LEU A C 1
ATOM 1441 O O . LEU A 1 192 ? 12.827 11.057 10.665 1.00 75.06 192 LEU A O 1
ATOM 1445 N N . ALA A 1 193 ? 12.737 8.940 11.442 1.00 80.12 193 ALA A N 1
ATOM 1446 C CA . ALA A 1 193 ? 14.054 8.513 10.991 1.00 80.12 193 ALA A CA 1
ATOM 1447 C C . ALA A 1 193 ? 14.085 8.103 9.510 1.00 80.12 193 ALA A C 1
ATOM 1449 O O . ALA A 1 193 ? 15.120 7.655 9.029 1.00 80.12 193 ALA A O 1
ATOM 1450 N N . SER A 1 194 ? 12.962 8.195 8.787 1.00 77.88 194 SER A N 1
ATOM 1451 C CA . SER A 1 194 ? 12.951 7.857 7.366 1.00 77.88 194 SER A CA 1
ATOM 1452 C C . SER A 1 194 ? 13.673 8.932 6.556 1.00 77.88 194 SER A C 1
ATOM 1454 O O . SER A 1 194 ? 13.435 10.130 6.733 1.00 77.88 194 SER A O 1
ATOM 1456 N N . GLU A 1 195 ? 14.554 8.492 5.665 1.00 75.56 195 GLU A N 1
ATOM 1457 C CA . GLU A 1 195 ? 15.295 9.348 4.741 1.00 75.56 195 GLU A CA 1
ATOM 1458 C C . GLU A 1 195 ? 14.657 9.306 3.355 1.00 75.56 195 GLU A C 1
ATOM 1460 O O . GLU A 1 195 ? 13.915 8.376 3.019 1.00 75.56 195 GLU A O 1
ATOM 1465 N N . HIS A 1 196 ? 14.893 10.359 2.574 1.00 62.50 196 HIS A N 1
ATOM 1466 C CA . HIS A 1 196 ? 14.397 10.420 1.208 1.00 62.50 196 HIS A CA 1
ATOM 1467 C C . HIS A 1 196 ? 15.299 9.516 0.362 1.00 62.50 196 HIS A C 1
ATOM 1469 O O . HIS A 1 196 ? 16.513 9.698 0.414 1.00 62.50 196 HIS A O 1
ATOM 1475 N N . PRO A 1 197 ? 14.759 8.535 -0.375 1.00 58.47 197 PRO A N 1
ATOM 1476 C CA . PRO A 1 197 ? 15.574 7.820 -1.345 1.00 58.47 197 PRO A CA 1
ATOM 1477 C C . PRO A 1 197 ? 16.018 8.818 -2.425 1.00 58.47 197 PRO A C 1
ATOM 1479 O O . PRO A 1 197 ? 15.169 9.538 -2.966 1.00 58.47 197 PRO A O 1
ATOM 1482 N N . GLU A 1 198 ? 17.333 8.893 -2.647 1.00 46.78 198 GLU A N 1
ATOM 1483 C CA . GLU A 1 198 ? 17.968 9.637 -3.747 1.00 46.78 198 GLU A CA 1
ATOM 1484 C C . GLU A 1 198 ? 17.699 8.983 -5.108 1.00 46.78 198 GLU A C 1
ATOM 1486 O O . GLU A 1 198 ? 17.661 7.728 -5.174 1.00 46.78 198 GLU A O 1
#

Secondary structure (DSSP, 8-state):
-EEEEHHHHHHHHHHHHHHHHHHHHHHT-TT--THHHHHHHHHHHHHHHHHHHHHHHTS--EE--EEEETTEEEETTTEEEEGGGEEEEE-SSSEEEEESSSPPEEEE--TTSTTHHHHHHHHHHHHHHHHHH-TT---EE---TT-HHHHHHHHHHHHHHHHHHHHHHHTT--GGGHHHHHHHHHHHHHHHTPPPP-

Foldseek 3Di:
DWKFFVLQVVLQVQLVCLVVVLVVVCVVCVVQDDPSNVVSVVVSVCSNVVSNVCRCPVPNTDDWDWDDDLQAIATPPPGGDGLLQFLEWELPQWTWTHGDPDTIMIHHDDPPRPCPVVCSVVVVVSSVVSCVVVVVRNYYYDYQFADPVLLVQLVVQLVVLVVVVVVCVVVVPDCVCVVVSVVSNVSSVNSNPTRDDD

Mean predicted aligned error: 11.37 Å